Protein 5C6K (pdb70)

InterPro domains:
  IPR002104 Integrase, catalytic domain [PF00589] (164-308)
  IPR002104 Integrase, catalytic domain [PS51898] (160-317)
  IPR011010 DNA breaking-rejoining enzyme, catalytic core [SSF56349] (61-315)
  IPR013762 Integrase-like, catalytic domain superfamily [G3DSA:1.10.443.10] (163-337)
  IPR044068 Core-binding (CB) domain [PS51900] (59-138)
  IPR050090 Bacterial tyrosine recombinase XerC/XerD complex [PTHR30349] (80-308)
  IPR057084 Phage integrase, N-terminal domain [PF24624] (57-156)

Nearest PDB structures (foldseek):
  5c6k-assembly1_A  TM=1.006E+00  e=5.432E-33  Peduovirus P2
  5dor-assembly1_A  TM=9.717E-01  e=6.064E-29  Peduovirus P2
  5dor-assembly2_C  TM=9.843E-01  e=1.697E-28  Peduovirus P2
  5dor-assembly1_B  TM=9.690E-01  e=1.250E-27  Peduovirus P2
  5dor-assembly2_D  TM=9.847E-01  e=1.105E-26  Peduovirus P2

B-factor: mean 30.04, std 15.44, range [9.17, 116.93]

CATH classification: 1.10.443.10

Solvent-accessible surface area: 16062 Å² total; per-residue (Å²): 91,20,53,0,57,75,57,36,0,5,89,0,8,86,56,10,98,42,22,7,77,56,0,0,3,0,2,0,2,0,0,0,34,17,24,8,0,21,137,6,77,17,100,33,19,99,164,55,131,0,47,2,87,146,40,210,102,11,72,64,19,32,0,15,5,24,136,53,1,11,169,41,3,26,110,53,161,184,22,99,8,4,86,111,38,36,62,79,110,1,72,137,27,0,59,80,43,21,117,112,11,72,151,59,48,3,42,62,0,4,7,18,0,0,0,0,18,0,2,75,71,50,7,41,5,12,1,0,23,116,1,0,1,17,79,134,5,82,47,0,46,74,3,11,138,44,24,58,156,140,120,93,25,1,28,60,29,2,3,11,134,9,25,35,142,90,57,0,57,81,127,35,1,52,91,0,9,88,47,11,83,43,20,8,76,57,0,0,0,0,1,0,2,0,0,0,60,18,25,17,0,23,118,4,70,12,118,18,25,114,163,47,85,0,37,5,76,136,73,151,55,145,72,26,58,0,10,4,18,104,51,1,8,127,65,0,17,73,164,61,205,33,114,0,6,116,105,38,56,56,74,106,1,82,140,19,0,81,77,34,22,96,112,17,77,149,46,73,2,42,60,2,4,8,40,0,0,0,2,12,0,1,76,41,58,9,40,2,35,18,0,32,135,7,1,34,28,106,125,13,109,63,0,52,90,13,10,143,51,13,62,62,150,56,123,33,0,34,62,37,4,12,12,208,8,26,33,134,14,145,60,168

Structure (mmCIF, N/CA/C/O backbone):
data_5C6K
#
_entry.id   5C6K
#
_cell.length_a   215.004
_cell.length_b   54.420
_cell.length_c   38.610
_cell.angle_alpha   90.00
_cell.angle_beta   97.33
_cell.angle_gamma   90.00
#
_symmetry.space_group_name_H-M   'C 1 2 1'
#
loop_
_entity.id
_entity.type
_entity.pdbx_description
1 polymer Integrase
2 water water
#
loop_
_atom_site.group_PDB
_atom_site.id
_atom_site.type_symbol
_atom_site.label_atom_id
_atom_site.label_alt_id
_atom_site.label_comp_id
_atom_site.label_asym_id
_atom_site.label_entity_id
_atom_site.label_seq_id
_atom_site.pdbx_PDB_ins_code
_atom_site.Cartn_x
_atom_site.Cartn_y
_atom_site.Cartn_z
_atom_site.occupancy
_atom_site.B_iso_or_equiv
_atom_site.auth_seq_id
_atom_site.auth_comp_id
_atom_site.auth_asym_id
_atom_site.auth_atom_id
_atom_site.pdbx_PDB_model_num
ATOM 1 N N . THR A 1 117 ? -43.380 -37.169 0.826 1.00 68.93 162 THR A N 1
ATOM 2 C CA . THR A 1 117 ? -44.767 -37.187 1.276 1.00 63.24 162 THR A CA 1
ATOM 3 C C . THR A 1 117 ? -45.636 -36.277 0.410 1.00 62.81 162 THR A C 1
ATOM 4 O O . THR A 1 117 ? -45.258 -35.142 0.109 1.00 67.65 162 THR A O 1
ATOM 8 N N . GLY A 1 118 ? -46.795 -36.793 0.006 1.00 52.00 163 GLY A N 1
ATOM 9 C CA . GLY A 1 118 ? -47.739 -36.051 -0.806 1.00 43.92 163 GLY A CA 1
ATOM 10 C C . GLY A 1 118 ? -48.848 -35.428 0.028 1.00 38.35 163 GLY A C 1
ATOM 11 O O . GLY A 1 118 ? -49.621 -36.120 0.698 1.00 46.59 163 GLY A O 1
ATOM 12 N N . TYR A 1 119 ? -48.929 -34.109 -0.027 1.00 27.76 164 TYR A N 1
ATOM 13 C CA . TYR A 1 119 ? -49.960 -33.358 0.691 1.00 26.72 164 TYR A CA 1
ATOM 14 C C . TYR A 1 119 ? -50.847 -32.610 -0.298 1.00 26.35 164 TYR A C 1
ATOM 15 O O . TYR A 1 119 ? -50.459 -32.430 -1.452 1.00 22.12 164 TYR A O 1
ATOM 24 N N . LEU A 1 120 ? -52.022 -32.163 0.136 1.00 21.72 165 LEU A N 1
ATOM 25 C CA . LEU A 1 120 ? -52.869 -31.355 -0.746 1.00 25.29 165 LEU A CA 1
ATOM 26 C C . LEU A 1 120 ? -52.545 -29.873 -0.598 1.00 16.04 165 LEU A C 1
ATOM 27 O O . LEU A 1 120 ? -52.436 -29.360 0.506 1.00 17.85 165 LEU A O 1
ATOM 32 N N . THR A 1 121 ? -52.394 -29.177 -1.721 1.00 21.61 166 THR A N 1
ATOM 33 C CA . THR A 1 121 ? -52.262 -27.726 -1.664 1.00 18.82 166 THR A CA 1
ATOM 34 C C . THR A 1 121 ? -53.573 -27.090 -1.202 1.00 23.35 166 THR A C 1
ATOM 35 O O . THR A 1 121 ? -54.612 -27.749 -1.169 1.00 17.41 166 THR A O 1
ATOM 39 N N . GLN A 1 122 ? -53.525 -25.799 -0.883 1.00 21.48 167 GLN A N 1
ATOM 40 C CA . GLN A 1 122 ? -54.723 -25.072 -0.511 1.00 26.84 167 GLN A CA 1
ATOM 41 C C . GLN A 1 122 ? -55.790 -25.142 -1.600 1.00 19.07 167 GLN A C 1
ATOM 42 O O . GLN A 1 122 ? -56.970 -25.287 -1.288 1.00 22.12 167 GLN A O 1
ATOM 48 N N . GLU A 1 123 ? -55.383 -25.048 -2.871 1.00 23.49 168 GLU A N 1
ATOM 49 C CA . GLU A 1 123 ? -56.332 -25.183 -3.975 1.00 23.66 168 GLU A CA 1
ATOM 50 C C . GLU A 1 123 ? -56.990 -26.567 -3.992 1.00 27.72 168 GLU A C 1
ATOM 51 O O . GLU A 1 123 ? -58.209 -26.692 -4.183 1.00 23.80 168 GLU A O 1
ATOM 57 N N . GLU A 1 124 ? -56.184 -27.609 -3.800 1.00 23.77 169 GLU A N 1
ATOM 58 C CA . GLU A 1 124 ? -56.709 -28.973 -3.825 1.00 19.25 169 GLU A CA 1
ATOM 59 C C . GLU A 1 12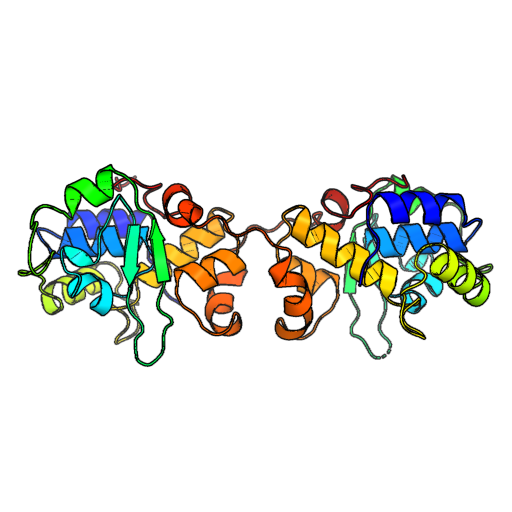4 ? -57.663 -29.230 -2.648 1.00 19.57 169 GLU A C 1
ATOM 60 O O . GLU A 1 124 ? -58.647 -29.960 -2.785 1.00 14.79 169 GLU A O 1
ATOM 66 N N . ILE A 1 125 ? -57.371 -28.626 -1.503 1.00 14.70 170 ILE A N 1
ATOM 67 C CA . ILE A 1 125 ? -58.270 -28.727 -0.355 1.00 13.52 170 ILE A CA 1
ATOM 68 C C . ILE A 1 125 ? -59.625 -28.123 -0.715 1.00 16.73 170 ILE A C 1
ATOM 69 O O . ILE A 1 125 ? -60.666 -28.701 -0.418 1.00 17.17 170 ILE A O 1
ATOM 74 N N . ALA A 1 126 ? -59.613 -26.975 -1.383 1.00 16.34 171 ALA A N 1
ATOM 75 C CA . ALA A 1 126 ? -60.866 -26.343 -1.792 1.00 23.62 171 ALA A CA 1
ATOM 76 C C . ALA A 1 126 ? -61.653 -27.239 -2.766 1.00 27.04 171 ALA A C 1
ATOM 77 O O . ALA A 1 126 ? -62.857 -27.420 -2.612 1.00 18.66 171 ALA A O 1
ATOM 79 N N . LEU A 1 127 ? -60.980 -27.808 -3.763 1.00 21.33 172 LEU A N 1
ATOM 80 C CA . LEU A 1 127 ? -61.643 -28.729 -4.685 1.00 18.62 172 LEU A CA 1
ATOM 81 C C . LEU A 1 127 ? -62.215 -29.965 -3.974 1.00 19.22 172 LEU A C 1
ATOM 82 O O . LEU A 1 127 ? -63.346 -30.401 -4.246 1.00 17.54 172 LEU A O 1
ATOM 87 N N . LEU A 1 128 ? -61.419 -30.524 -3.076 1.00 16.79 173 LEU A N 1
ATOM 88 C CA . LEU A 1 128 ? -61.838 -31.683 -2.287 1.00 18.10 173 LEU A CA 1
ATOM 89 C C . LEU A 1 128 ? -63.102 -31.401 -1.464 1.00 18.97 173 LEU A C 1
ATOM 90 O O . LEU A 1 128 ? -64.080 -32.147 -1.559 1.00 16.43 173 LEU A O 1
ATOM 95 N N . LEU A 1 129 ? -63.082 -30.335 -0.666 1.00 16.72 174 LEU A N 1
ATOM 96 C CA . LEU A 1 129 ? -64.236 -30.043 0.190 1.00 15.00 174 LEU A CA 1
ATOM 97 C C . LEU A 1 129 ? -65.482 -29.731 -0.646 1.00 17.90 174 LEU A C 1
ATOM 98 O O . LEU A 1 129 ? -66.596 -29.992 -0.210 1.00 21.86 174 LEU A O 1
ATOM 103 N N . ALA A 1 130 ? -65.301 -29.181 -1.847 1.00 18.34 175 ALA A N 1
ATOM 104 C CA . ALA A 1 130 ? -66.449 -28.909 -2.709 1.00 24.69 175 ALA A CA 1
ATOM 105 C C . ALA A 1 130 ? -67.013 -30.199 -3.303 1.00 21.54 175 ALA A C 1
ATOM 106 O O . ALA A 1 130 ? -68.205 -30.282 -3.580 1.00 23.18 175 ALA A O 1
ATOM 108 N N . ALA A 1 131 ? -66.162 -31.207 -3.476 1.00 19.11 176 ALA A N 1
ATOM 109 C CA . ALA A 1 131 ? -66.588 -32.476 -4.084 1.00 21.46 176 ALA A CA 1
ATOM 110 C C . ALA A 1 131 ? -67.170 -33.461 -3.071 1.00 24.21 176 ALA A C 1
ATOM 111 O O . ALA A 1 131 ? -67.937 -34.351 -3.434 1.00 27.20 176 ALA A O 1
ATOM 113 N N . LEU A 1 132 ? -66.789 -33.319 -1.809 1.00 17.15 177 LEU A N 1
ATOM 114 C CA . LEU A 1 132 ? -67.293 -34.202 -0.755 1.00 18.76 177 LEU A CA 1
ATOM 115 C C . LEU A 1 132 ? -68.648 -33.714 -0.254 1.00 27.13 177 LEU A C 1
ATOM 116 O O . LEU A 1 132 ? -69.006 -32.553 -0.447 1.00 29.75 177 LEU A O 1
ATOM 121 N N . ASP A 1 133 ? -69.411 -34.599 0.377 1.00 20.22 178 ASP A N 1
ATOM 122 C CA . ASP A 1 133 ? -70.629 -34.167 1.072 1.00 23.69 178 ASP A CA 1
ATOM 123 C C . ASP A 1 133 ? -70.870 -34.988 2.330 1.00 24.58 178 ASP A C 1
ATOM 124 O O . ASP A 1 133 ? -70.201 -35.990 2.547 1.00 21.49 178 ASP A O 1
ATOM 129 N N . GLY A 1 134 ? -71.836 -34.565 3.142 1.00 23.29 179 GLY A N 1
ATOM 130 C CA . GLY A 1 134 ? -72.275 -35.334 4.293 1.00 30.77 179 GLY A CA 1
ATOM 131 C C . GLY A 1 134 ? -71.181 -35.627 5.301 1.00 27.34 179 GLY A C 1
ATOM 132 O O . GLY A 1 134 ? -70.348 -34.765 5.597 1.00 16.47 179 GLY A O 1
ATOM 133 N N . ASP A 1 135 ? -71.178 -36.853 5.823 1.00 19.01 180 ASP A N 1
ATOM 134 C CA . ASP A 1 135 ? -70.210 -37.231 6.846 1.00 18.20 180 ASP A CA 1
ATOM 135 C C . ASP A 1 135 ? -68.788 -37.256 6.303 1.00 12.22 180 ASP A C 1
ATOM 136 O O . ASP A 1 135 ? -67.866 -36.920 7.016 1.00 12.51 180 ASP A O 1
ATOM 141 N N . ASN A 1 136 ? -68.603 -37.665 5.043 1.00 15.97 181 ASN A N 1
ATOM 142 C CA . ASN A 1 136 ? -67.269 -37.623 4.444 1.00 16.49 181 ASN A CA 1
ATOM 143 C C . ASN A 1 136 ? -66.667 -36.213 4.486 1.00 19.50 181 ASN A C 1
ATOM 144 O O . ASN A 1 136 ? -65.482 -36.038 4.785 1.00 13.89 181 ASN A O 1
ATOM 149 N N . LYS A 1 137 ? -67.476 -35.209 4.176 1.00 13.49 182 LYS A N 1
ATOM 150 C CA . LYS A 1 137 ? -66.965 -33.838 4.161 1.00 12.11 182 LYS A CA 1
ATOM 151 C C . LYS A 1 137 ? -66.623 -33.399 5.588 1.00 12.67 182 LYS A C 1
ATOM 152 O O . LYS A 1 137 ? -65.611 -32.733 5.822 1.00 11.57 182 LYS A O 1
ATOM 158 N N . LYS A 1 138 ? -67.448 -33.814 6.542 1.00 11.88 183 LYS A N 1
ATOM 159 C CA . LYS A 1 138 ? -67.205 -33.479 7.955 1.00 11.50 183 LYS A CA 1
ATOM 160 C C . LYS A 1 138 ? -65.901 -34.107 8.447 1.00 16.30 183 LYS A C 1
ATOM 161 O O . LYS A 1 138 ? -65.105 -33.455 9.121 1.00 13.61 183 LYS A O 1
ATOM 167 N N . ILE A 1 139 ? -65.681 -35.378 8.109 1.00 15.66 184 ILE A N 1
ATOM 168 C CA . ILE A 1 139 ? -64.448 -36.053 8.495 1.00 10.56 184 ILE A CA 1
ATOM 169 C C . ILE A 1 139 ? -63.227 -35.381 7.877 1.00 11.98 184 ILE A C 1
ATOM 170 O O . ILE A 1 139 ? -62.216 -35.191 8.540 1.00 12.33 184 ILE A O 1
ATOM 175 N N . ALA A 1 140 ? -63.316 -35.035 6.593 1.00 10.49 185 ALA A N 1
ATOM 176 C CA . ALA A 1 140 ? -62.221 -34.360 5.917 1.00 11.17 185 ALA A CA 1
ATOM 177 C C . ALA A 1 140 ? -61.862 -33.060 6.650 1.00 11.96 185 ALA A C 1
ATOM 178 O O . ALA A 1 140 ? -60.691 -32.783 6.917 1.00 10.73 185 ALA A O 1
ATOM 180 N N . ILE A 1 141 ? -62.877 -32.282 6.999 1.00 10.57 186 ILE A N 1
ATOM 181 C CA . ILE A 1 141 ? -62.653 -31.021 7.703 1.00 10.49 186 ILE A CA 1
ATOM 182 C C . ILE A 1 141 ? -61.973 -31.314 9.036 1.00 10.88 186 ILE A C 1
ATOM 183 O O . ILE A 1 141 ? -61.001 -30.668 9.439 1.00 11.49 186 ILE A O 1
ATOM 188 N N . LEU A 1 142 ? -62.447 -32.349 9.705 1.00 10.37 187 LEU A N 1
ATOM 189 C CA . LEU A 1 142 ? -61.869 -32.671 11.002 1.00 13.34 187 LEU A CA 1
ATOM 190 C C . LEU A 1 142 ? -60.408 -33.113 10.858 1.00 10.12 187 LEU A C 1
ATOM 191 O O . LEU A 1 142 ? -59.569 -32.750 11.654 1.00 11.18 187 LEU A O 1
ATOM 196 N N . CYS A 1 143 ? -60.103 -33.927 9.850 1.00 11.72 188 CYS A N 1
ATOM 197 C CA . CYS A 1 143 ? -58.718 -34.328 9.645 1.00 9.33 188 CYS A CA 1
ATOM 198 C C . CYS A 1 143 ? -57.827 -33.142 9.310 1.00 13.07 188 CYS A C 1
ATOM 199 O O . CYS A 1 143 ? -56.702 -33.061 9.777 1.00 10.04 188 CYS A O 1
ATOM 202 N N . LEU A 1 144 ? -58.318 -32.250 8.462 1.00 9.78 189 LEU A N 1
ATOM 203 C CA . LEU A 1 144 ? -57.571 -31.050 8.083 1.00 10.94 189 LEU A CA 1
ATOM 204 C C . LEU A 1 144 ? -57.354 -30.116 9.276 1.00 11.95 189 LEU A C 1
ATOM 205 O O . LEU A 1 144 ? -56.466 -29.268 9.257 1.00 12.95 189 LEU A O 1
ATOM 210 N N . SER A 1 145 ? -58.172 -30.280 10.304 1.00 10.75 190 SER A N 1
ATOM 211 C CA . SER A 1 145 ? -58.094 -29.431 11.499 1.00 13.19 190 SER A CA 1
ATOM 212 C C . SER A 1 145 ? -57.227 -29.986 12.625 1.00 12.41 190 SER A C 1
ATOM 213 O O . SER A 1 145 ? -56.809 -29.243 13.521 1.00 14.72 190 SER A O 1
ATOM 216 N N . THR A 1 146 ? -56.998 -31.296 12.608 1.00 13.68 191 THR A N 1
ATOM 217 C CA . THR A 1 146 ? -56.381 -31.984 13.736 1.00 14.36 191 THR A CA 1
ATOM 218 C C . THR A 1 146 ? -55.190 -32.885 13.376 1.00 10.65 191 THR A C 1
ATOM 219 O O . THR A 1 146 ? -54.433 -33.277 14.255 1.00 13.47 191 THR A O 1
ATOM 223 N N . GLY A 1 147 ? -55.029 -33.223 12.096 1.00 11.32 192 GLY A N 1
ATOM 224 C CA . GLY A 1 147 ? -53.979 -34.148 11.697 1.00 16.73 192 GLY A CA 1
ATOM 225 C C . GLY A 1 147 ? -54.401 -35.606 11.831 1.00 16.17 192 GLY A C 1
ATOM 226 O O . GLY A 1 147 ? -53.599 -36.516 11.631 1.00 12.71 192 GLY A O 1
ATOM 227 N N . ALA A 1 148 ? -55.669 -35.831 12.143 1.00 10.51 193 ALA A N 1
ATOM 228 C CA . ALA A 1 148 ? -56.176 -37.195 12.316 1.00 14.10 193 ALA A CA 1
ATOM 229 C C . ALA A 1 148 ? -56.059 -38.036 11.054 1.00 13.12 193 ALA A C 1
ATOM 230 O O . ALA A 1 148 ? -56.284 -37.547 9.955 1.00 13.68 193 ALA A O 1
ATOM 232 N N . ARG A 1 149 ? -55.760 -39.314 11.240 1.00 12.52 194 ARG A N 1
ATOM 233 C CA . ARG A 1 149 ? -55.872 -40.280 10.161 1.00 10.99 194 ARG A CA 1
ATOM 234 C C . ARG A 1 149 ? -57.355 -40.530 9.900 1.00 17.68 194 ARG A C 1
ATOM 235 O O . ARG A 1 149 ? -58.192 -40.326 10.782 1.00 10.61 194 ARG A O 1
ATOM 243 N N . TRP A 1 150 ? -57.696 -40.928 8.681 1.00 12.40 195 TRP A N 1
ATOM 244 C CA . TRP A 1 150 ? -59.106 -41.175 8.350 1.00 13.19 195 TRP A CA 1
ATOM 245 C C . TRP A 1 150 ? -59.796 -42.113 9.354 1.00 12.86 195 TRP A C 1
ATOM 246 O O . TRP A 1 150 ? -60.895 -41.839 9.814 1.00 16.39 195 TRP A O 1
ATOM 257 N N . GLY A 1 151 ? -59.156 -43.234 9.657 1.00 12.22 196 GLY A N 1
ATOM 258 C CA . GLY A 1 151 ? -59.768 -44.239 10.509 1.00 17.60 196 GLY A CA 1
ATOM 259 C C . GLY A 1 151 ? -60.138 -43.714 11.892 1.00 19.31 196 GLY A C 1
ATOM 260 O O . GLY A 1 151 ? -61.265 -43.905 12.350 1.00 15.89 196 GLY A O 1
ATOM 261 N N . GLU A 1 152 ? -59.206 -43.051 12.565 1.00 17.81 197 GLU A N 1
ATOM 262 C CA . GLU A 1 152 ? -59.492 -42.607 13.932 1.00 21.57 197 GLU A CA 1
ATOM 263 C C . GLU A 1 152 ? -60.496 -41.454 13.943 1.00 17.56 197 GLU A C 1
ATOM 264 O O . GLU A 1 152 ? -61.237 -41.303 14.906 1.00 15.69 197 GLU A O 1
ATOM 270 N N . ALA A 1 153 ? -60.553 -40.649 12.881 1.00 13.85 198 ALA A N 1
ATOM 271 C CA . ALA A 1 153 ? -61.589 -39.624 12.812 1.00 13.09 198 ALA A CA 1
ATOM 272 C C . ALA A 1 153 ? -62.969 -40.240 12.590 1.00 14.85 198 ALA A C 1
ATOM 273 O O . ALA A 1 153 ? -63.946 -39.816 13.214 1.00 12.57 198 ALA A O 1
ATOM 275 N N . ALA A 1 154 ? -63.035 -41.238 11.706 1.00 14.56 199 ALA A N 1
ATOM 276 C CA . ALA A 1 154 ? -64.294 -41.856 11.301 1.00 18.12 199 ALA A CA 1
ATOM 277 C C . ALA A 1 154 ? -64.936 -42.683 12.413 1.00 21.81 199 ALA A C 1
ATOM 278 O O . ALA A 1 154 ? -66.137 -42.901 12.392 1.00 23.14 199 ALA A O 1
ATOM 280 N N . ARG A 1 155 ? -64.154 -43.158 13.374 1.00 20.73 200 ARG A N 1
ATOM 281 C CA . ARG A 1 155 ? -64.743 -43.966 14.449 1.00 20.31 200 ARG A CA 1
ATOM 282 C C . ARG A 1 155 ? -65.034 -43.160 15.713 1.00 17.23 200 ARG A C 1
ATOM 283 O O . ARG A 1 155 ? -65.438 -43.723 16.732 1.00 17.38 200 ARG A O 1
ATOM 291 N N . LEU A 1 156 ? -64.867 -41.839 15.651 1.00 12.93 201 LEU A N 1
ATOM 292 C CA . LEU A 1 156 ? -65.126 -41.000 16.827 1.00 13.05 201 LEU A CA 1
ATOM 293 C C . LEU A 1 156 ? -66.556 -41.092 17.302 1.00 19.47 201 LEU A C 1
ATOM 294 O O . LEU A 1 156 ? -67.487 -41.173 16.499 1.00 17.43 201 LEU A O 1
ATOM 299 N N . LYS A 1 157 ? -66.719 -41.065 18.619 1.00 18.64 202 LYS A N 1
ATOM 300 C CA . LYS A 1 157 ? -68.041 -41.012 19.218 1.00 25.01 202 LYS A CA 1
ATOM 301 C C . LYS A 1 157 ? -68.223 -39.721 20.005 1.00 21.72 202 LYS A C 1
ATOM 302 O O . LYS A 1 157 ? -67.257 -38.983 20.225 1.00 19.56 202 LYS A O 1
ATOM 308 N N . ALA A 1 158 ? -69.458 -39.460 20.439 1.00 21.45 203 ALA A N 1
ATOM 309 C CA . ALA A 1 158 ? -69.790 -38.233 21.154 1.00 20.48 203 ALA A CA 1
ATOM 310 C C . ALA A 1 158 ? -68.884 -38.028 22.364 1.00 23.25 203 ALA A C 1
ATOM 311 O O . ALA A 1 158 ? -68.469 -36.908 22.650 1.00 21.97 203 ALA A O 1
ATOM 313 N N . GLU A 1 159 ? -68.582 -39.119 23.067 1.00 20.36 204 GLU A N 1
ATOM 314 C CA . GLU A 1 159 ? -67.779 -39.057 24.282 1.00 24.71 204 GLU A CA 1
ATOM 315 C C . GLU A 1 159 ? -66.330 -38.617 24.034 1.00 20.20 204 GLU A C 1
ATOM 316 O O . GLU A 1 159 ? -65.652 -38.195 24.967 1.00 20.38 204 GLU A O 1
ATOM 322 N N . ASN A 1 160 ? -65.863 -38.699 22.789 1.00 16.92 205 ASN A N 1
ATOM 323 C CA . ASN A 1 160 ? -64.491 -38.297 22.455 1.00 16.36 205 ASN A CA 1
ATOM 324 C C . ASN A 1 160 ? -64.327 -36.800 22.185 1.00 18.69 205 ASN A C 1
ATOM 325 O O . ASN A 1 160 ? -63.207 -36.333 21.940 1.00 18.33 205 ASN A O 1
ATOM 330 N N . ILE A 1 161 ? -65.443 -36.072 22.220 1.00 22.47 206 ILE A N 1
ATOM 331 C CA . ILE A 1 161 ? -65.463 -34.638 21.956 1.00 22.81 206 ILE A CA 1
ATOM 332 C C . ILE A 1 161 ? -66.075 -33.923 23.132 1.00 23.55 206 ILE A C 1
ATOM 333 O O . ILE A 1 161 ? -67.287 -33.963 23.336 1.00 29.59 206 ILE A O 1
ATOM 338 N N . ILE A 1 162 ? -65.230 -33.267 23.902 1.00 21.15 207 ILE A N 1
ATOM 339 C CA . ILE A 1 162 ? -65.661 -32.609 25.113 1.00 25.29 207 ILE A CA 1
ATOM 340 C C . ILE A 1 162 ? -65.096 -31.209 25.080 1.00 23.67 207 ILE A C 1
ATOM 341 O O . ILE A 1 162 ? -63.884 -31.055 24.956 1.00 20.46 207 ILE A O 1
ATOM 346 N N . HIS A 1 163 ? -65.973 -30.205 25.171 1.00 20.10 208 HIS A N 1
ATOM 347 C CA . HIS A 1 163 ? -65.588 -28.799 25.252 1.00 25.08 208 HIS A CA 1
ATOM 348 C C . HIS A 1 163 ? -64.441 -28.402 24.301 1.00 21.30 208 HIS A C 1
ATOM 349 O O . HIS A 1 163 ? -63.378 -27.919 24.718 1.00 22.02 208 HIS A O 1
ATOM 356 N N . ASN A 1 164 ? -64.699 -28.633 23.019 1.00 17.68 209 ASN A N 1
ATOM 357 C CA . ASN A 1 164 ? -63.826 -28.231 21.905 1.00 16.60 209 ASN A CA 1
ATOM 358 C C . ASN A 1 164 ? -62.461 -28.903 21.925 1.00 23.30 209 ASN A C 1
ATOM 359 O O . ASN A 1 164 ? -61.468 -28.330 21.490 1.00 16.14 209 ASN A O 1
ATOM 364 N N . ARG A 1 165 ? -62.436 -30.140 22.405 1.00 14.94 210 ARG A N 1
ATOM 365 C CA . ARG A 1 165 ? -61.218 -30.937 22.469 1.00 19.74 210 ARG A CA 1
ATOM 366 C C . ARG A 1 165 ? -61.546 -32.343 21.991 1.00 22.16 210 ARG A C 1
ATOM 367 O O . ARG A 1 165 ? -62.428 -32.991 22.553 1.00 21.26 210 ARG A O 1
ATOM 375 N N . VAL A 1 166 ? -60.829 -32.812 20.974 1.00 15.55 211 VAL A N 1
ATOM 376 C CA . VAL A 1 166 ? -61.051 -34.140 20.415 1.00 11.63 211 VAL A CA 1
ATOM 377 C C . VAL A 1 166 ? -60.006 -35.133 20.925 1.00 11.92 211 VAL A C 1
ATOM 378 O O . VAL A 1 166 ? -58.815 -34.922 20.708 1.00 11.83 211 VAL A O 1
ATOM 382 N N . THR A 1 167 ? -60.440 -36.227 21.554 1.00 12.59 212 THR A N 1
ATOM 383 C CA . THR A 1 167 ? -59.492 -37.225 22.005 1.00 13.26 212 THR A CA 1
ATOM 384 C C . THR A 1 167 ? -59.387 -38.379 21.024 1.00 13.87 212 THR A C 1
ATOM 385 O O . THR A 1 167 ? -60.372 -39.026 20.694 1.00 14.97 212 THR A O 1
ATOM 389 N N . PHE A 1 168 ? -58.164 -38.600 20.553 1.00 13.79 213 PHE A N 1
ATOM 390 C CA . PHE A 1 168 ? -57.811 -39.736 19.722 1.00 13.05 213 PHE A CA 1
ATOM 391 C C . PHE A 1 168 ? -57.141 -40.769 20.619 1.00 18.18 213 PHE A C 1
ATOM 392 O O . PHE A 1 168 ? -56.081 -40.518 21.171 1.00 17.72 213 PHE A O 1
ATOM 400 N N . VAL A 1 169 ? -57.773 -41.919 20.782 1.00 12.60 214 VAL A N 1
ATOM 401 C CA . VAL A 1 169 ? -57.250 -42.925 21.706 1.00 10.65 214 VAL A CA 1
ATOM 402 C C . VAL A 1 169 ? -55.989 -43.598 21.139 1.00 15.31 214 VAL A C 1
ATOM 403 O O . VAL A 1 169 ? -55.695 -43.517 19.930 1.00 13.35 214 VAL A O 1
ATOM 407 N N . LYS A 1 170 ? -55.258 -44.267 22.024 1.00 14.75 215 LYS A N 1
ATOM 408 C CA . LYS A 1 170 ? -54.069 -45.016 21.649 1.00 10.90 215 LYS A CA 1
ATOM 409 C C . LYS A 1 170 ? -54.398 -46.078 20.584 1.00 13.52 215 LYS A C 1
ATOM 410 O O . LYS A 1 170 ? -55.423 -46.758 20.661 1.00 13.17 215 LYS A O 1
ATOM 416 N N . THR A 1 171 ? -53.528 -46.218 19.597 1.00 13.41 216 THR A N 1
ATOM 417 C CA . THR A 1 171 ? -53.690 -47.266 18.595 1.00 14.82 216 THR A CA 1
ATOM 418 C C . THR A 1 171 ? -52.432 -48.143 18.559 1.00 16.58 216 THR A C 1
ATOM 419 O O . THR A 1 171 ? -51.595 -48.041 19.460 1.00 17.87 216 THR A O 1
ATOM 423 N N . LYS A 1 172 ? -52.312 -49.027 17.562 1.00 14.57 217 LYS A N 1
ATOM 424 C CA . LYS A 1 172 ? -51.146 -49.891 17.456 1.00 16.39 217 LYS A CA 1
ATOM 425 C C . LYS A 1 172 ? -49.839 -49.105 17.392 1.00 16.99 217 LYS A C 1
ATOM 426 O O . LYS A 1 172 ? -48.867 -49.473 18.039 1.00 20.66 217 LYS A O 1
ATOM 432 N N . THR A 1 173 ? -49.818 -48.025 16.608 1.00 17.11 218 THR A N 1
ATOM 433 C CA . THR A 1 173 ? -48.565 -47.324 16.335 1.00 17.56 218 THR A CA 1
ATOM 434 C C . THR A 1 173 ? -48.597 -45.829 16.594 1.00 21.83 218 THR A C 1
ATOM 435 O O . THR A 1 173 ? -47.683 -45.127 16.159 1.00 25.51 218 THR A O 1
ATOM 439 N N . ASN A 1 174 ? -49.653 -45.326 17.233 1.00 19.07 219 ASN A N 1
ATOM 440 C CA . ASN A 1 174 ? -49.720 -43.905 17.584 1.00 21.25 219 ASN A CA 1
ATOM 441 C C . ASN A 1 174 ? -50.178 -43.703 19.029 1.00 15.57 219 ASN A C 1
ATOM 442 O O . ASN A 1 174 ? -50.956 -44.485 19.567 1.00 16.72 219 ASN A O 1
ATOM 447 N N . LYS A 1 175 ? -49.681 -42.642 19.640 1.00 16.63 220 LYS A N 1
ATOM 448 C CA . LYS A 1 175 ? -50.029 -42.299 21.011 1.00 12.77 220 LYS A CA 1
ATOM 449 C C . LYS A 1 175 ? -51.429 -41.698 21.131 1.00 16.65 220 LYS A C 1
ATOM 450 O O . LYS A 1 175 ? -51.938 -41.107 20.176 1.00 14.05 220 LYS A O 1
ATOM 456 N N . PRO A 1 176 ? -52.045 -41.832 22.318 1.00 14.36 221 PRO A N 1
ATOM 457 C CA . PRO A 1 176 ? -53.286 -41.112 22.613 1.00 12.63 221 PRO A CA 1
ATOM 458 C C . PRO A 1 176 ? -52.970 -39.619 22.730 1.00 10.55 221 PRO A C 1
ATOM 459 O O . PRO A 1 176 ? -51.879 -39.265 23.193 1.00 12.69 221 PRO A O 1
ATOM 463 N N . ARG A 1 177 ? -53.870 -38.758 22.289 1.00 14.87 222 ARG A N 1
ATOM 464 C CA . ARG A 1 177 ? -53.631 -37.321 22.433 1.00 17.35 222 ARG A CA 1
ATOM 465 C C . ARG A 1 177 ? -54.951 -36.593 22.294 1.00 16.89 222 ARG A C 1
ATOM 466 O O . ARG A 1 177 ? -55.896 -37.123 21.719 1.00 17.27 222 ARG A O 1
ATOM 474 N N . THR A 1 178 ? -55.013 -35.372 22.806 1.00 12.01 223 THR A N 1
ATOM 475 C CA . THR A 1 178 ? -56.240 -34.607 22.721 1.00 10.36 223 THR A CA 1
ATOM 476 C C . THR A 1 178 ? -55.932 -33.318 21.956 1.00 13.20 223 THR A C 1
ATOM 477 O O . THR A 1 178 ? -54.969 -32.622 22.273 1.00 20.17 223 THR A O 1
ATOM 481 N N . VAL A 1 179 ? -56.716 -33.035 20.918 1.00 9.17 224 VAL A N 1
ATOM 482 C CA . VAL A 1 179 ? -56.436 -31.909 20.029 1.00 10.02 224 VAL A CA 1
ATOM 483 C C . VAL A 1 179 ? -57.568 -30.903 20.036 1.00 9.66 224 VAL A C 1
ATOM 484 O O . VAL A 1 179 ? -58.708 -31.247 19.774 1.00 13.34 224 VAL A O 1
ATOM 488 N N . PRO A 1 180 ? -57.240 -29.642 20.318 1.00 10.75 225 PRO A N 1
ATOM 489 C CA . PRO A 1 180 ? -58.272 -28.605 20.359 1.00 11.41 225 PRO A CA 1
ATOM 490 C C . PRO A 1 180 ? -58.810 -28.247 18.975 1.00 16.44 225 PRO A C 1
ATOM 491 O O . PRO A 1 180 ? -58.088 -28.300 17.964 1.00 13.81 225 PRO A O 1
ATOM 495 N N . ILE A 1 181 ? -60.091 -27.902 18.941 1.00 12.21 226 ILE A N 1
ATOM 496 C CA . ILE A 1 181 ? -60.743 -27.460 17.711 1.00 11.18 226 ILE A CA 1
ATOM 497 C C . ILE A 1 181 ? -61.540 -26.192 17.986 1.00 12.61 226 ILE A C 1
ATOM 498 O O . ILE A 1 181 ? -61.936 -25.920 19.116 1.00 15.15 226 ILE A O 1
ATOM 503 N N . SER A 1 182 ? -61.802 -25.429 16.941 1.00 13.03 227 SER A N 1
ATOM 504 C CA . SER A 1 182 ? -62.598 -24.228 17.063 1.00 14.60 227 SER A CA 1
ATOM 505 C C . SER A 1 182 ? -64.055 -24.573 17.342 1.00 15.12 227 SER A C 1
ATOM 506 O O . SER A 1 182 ? -64.514 -25.682 17.035 1.00 14.83 227 SER A O 1
ATOM 509 N N . GLU A 1 183 ? -64.774 -23.611 17.898 1.00 16.93 228 GLU A N 1
ATOM 510 C CA . GLU A 1 183 ? -66.207 -23.742 18.134 1.00 26.25 228 GLU A CA 1
ATOM 511 C C . GLU A 1 183 ? -66.964 -24.123 16.881 1.00 21.53 228 GLU A C 1
ATOM 512 O O . GLU A 1 183 ? -67.881 -24.942 16.920 1.00 24.13 228 GLU A O 1
ATOM 518 N N . ALA A 1 184 ? -66.572 -23.527 15.764 1.00 18.21 229 ALA A N 1
ATOM 519 C CA . ALA A 1 184 ? -67.218 -23.784 14.490 1.00 24.14 229 ALA A CA 1
ATOM 520 C C . ALA A 1 184 ? -67.054 -25.246 14.055 1.00 25.11 229 ALA A C 1
ATOM 521 O O . ALA A 1 184 ? -68.008 -25.879 13.587 1.00 17.94 229 ALA A O 1
ATOM 523 N N . VAL A 1 185 ? -65.850 -25.784 14.208 1.00 16.57 230 VAL A N 1
ATOM 524 C CA . VAL A 1 185 ? -65.627 -27.193 13.873 1.00 18.76 230 VAL A CA 1
ATOM 525 C C . VAL A 1 185 ? -66.412 -28.087 14.844 1.00 20.21 230 VAL A C 1
ATOM 526 O O . VAL A 1 185 ? -67.110 -29.010 14.431 1.00 19.17 230 VAL A O 1
ATOM 530 N N . ALA A 1 186 ? -66.352 -27.777 16.132 1.00 15.75 231 ALA A N 1
ATOM 531 C CA . ALA A 1 186 ? -67.126 -28.549 17.106 1.00 16.17 231 ALA A CA 1
ATOM 532 C C . ALA A 1 186 ? -68.615 -28.553 16.776 1.00 24.07 231 ALA A C 1
ATOM 533 O O 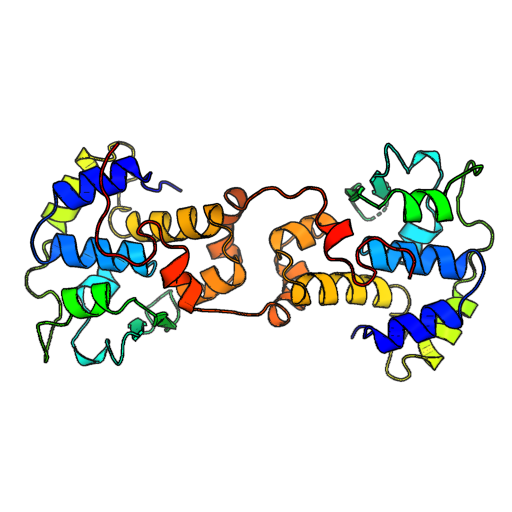. ALA A 1 186 ? -69.283 -29.590 16.855 1.00 20.82 231 ALA A O 1
ATOM 535 N N . LYS A 1 187 ? -69.132 -27.393 16.396 1.00 22.33 232 LYS A N 1
ATOM 536 C CA . LYS A 1 187 ? -70.557 -27.273 16.132 1.00 23.34 232 LYS A CA 1
ATOM 537 C C . LYS A 1 187 ? -70.924 -28.101 14.902 1.00 28.09 232 LYS A C 1
ATOM 538 O O . LYS A 1 187 ? -71.998 -28.695 14.834 1.00 27.42 232 LYS A O 1
ATOM 544 N N . MET A 1 188 ? -70.010 -28.163 13.940 1.00 19.54 233 MET A N 1
ATOM 545 C CA . MET A 1 188 ? -70.274 -28.928 12.732 1.00 26.09 233 MET A CA 1
ATOM 546 C C . MET A 1 188 ? -70.327 -30.435 12.989 1.00 20.70 233 MET A C 1
ATOM 547 O O . MET A 1 188 ? -71.120 -31.146 12.367 1.00 23.96 233 MET A O 1
ATOM 552 N N . ILE A 1 189 ? -69.505 -30.919 13.914 1.00 22.29 234 ILE A N 1
ATOM 553 C CA . ILE A 1 189 ? -69.352 -32.365 14.103 1.00 27.80 234 ILE A CA 1
ATOM 554 C C . ILE A 1 189 ? -70.083 -32.962 15.314 1.00 27.90 234 ILE A C 1
ATOM 555 O O . ILE A 1 189 ? -70.103 -34.183 15.483 1.00 30.29 234 ILE A O 1
ATOM 560 N N . ALA A 1 190 ? -70.684 -32.127 16.151 1.00 32.78 235 ALA A N 1
ATOM 561 C CA . ALA A 1 190 ? -71.262 -32.634 17.391 1.00 42.08 235 ALA A CA 1
ATOM 562 C C . ALA A 1 190 ? -72.786 -32.708 17.375 1.00 42.33 235 ALA A C 1
ATOM 563 O O . ALA A 1 190 ? -73.422 -32.480 18.402 1.00 48.45 235 ALA A O 1
ATOM 565 N N . ASP A 1 191 ? -73.377 -33.030 16.229 1.00 41.95 236 ASP A N 1
ATOM 566 C CA . ASP A 1 191 ? -74.828 -33.199 16.181 1.00 42.85 236 ASP A CA 1
ATOM 567 C C . ASP A 1 191 ? -75.258 -34.388 17.039 1.00 38.67 236 ASP A C 1
ATOM 568 O O . ASP A 1 191 ? -76.134 -34.265 17.895 1.00 36.15 236 ASP A O 1
ATOM 573 N N . ASN A 1 192 ? -74.630 -35.536 16.824 1.00 31.22 237 ASN A N 1
ATOM 574 C CA . ASN A 1 192 ? -74.977 -36.721 17.595 1.00 31.47 237 ASN A CA 1
ATOM 575 C C . ASN A 1 192 ? -74.411 -36.642 19.014 1.00 36.94 237 ASN A C 1
ATOM 576 O O . ASN A 1 192 ? -73.197 -36.585 19.214 1.00 32.23 237 ASN A O 1
ATOM 581 N N . LYS A 1 193 ? -75.309 -36.611 19.992 1.00 37.73 238 LYS A N 1
ATOM 582 C CA . LYS A 1 193 ? -74.938 -36.447 21.394 1.00 36.76 238 LYS A CA 1
ATOM 583 C C . LYS A 1 193 ? -74.637 -37.798 22.021 1.00 36.10 238 LYS A C 1
ATOM 584 O O . LYS A 1 193 ? -74.252 -37.901 23.187 1.00 33.50 238 LYS A O 1
ATOM 590 N N . ARG A 1 194 ? -74.806 -38.834 21.218 1.00 29.40 239 ARG A N 1
ATOM 591 C CA . ARG A 1 194 ? -74.551 -40.189 21.646 1.00 29.05 239 ARG A CA 1
ATOM 592 C C . ARG A 1 194 ? -74.117 -41.014 20.421 1.00 26.20 239 ARG A C 1
ATOM 593 O O . ARG A 1 194 ? -74.551 -40.741 19.310 1.00 28.50 239 ARG A O 1
ATOM 601 N N . GLY A 1 195 ? -73.238 -41.990 20.621 1.00 27.65 240 GLY A N 1
ATOM 602 C CA . GLY A 1 195 ? -72.836 -42.880 19.550 1.00 29.14 240 GLY A CA 1
ATOM 603 C C . GLY A 1 195 ? -71.867 -42.241 18.568 1.00 25.71 240 GLY A C 1
ATOM 604 O O . GLY A 1 195 ? -71.196 -41.263 18.886 1.00 22.37 240 GLY A O 1
ATOM 605 N N . PHE A 1 196 ? -71.794 -42.805 17.369 1.00 22.95 241 PHE A N 1
ATOM 606 C CA . PHE A 1 196 ? -70.852 -42.343 16.359 1.00 22.53 241 PHE A CA 1
ATOM 607 C C . PHE A 1 196 ? -71.160 -40.940 15.862 1.00 17.62 241 PHE A C 1
ATOM 608 O O . PHE A 1 196 ? -72.311 -40.612 15.579 1.00 18.02 241 PHE A O 1
ATOM 616 N N . LEU A 1 197 ? -70.117 -40.120 15.754 1.00 19.31 242 LEU A N 1
ATOM 617 C CA . LEU A 1 197 ? -70.247 -38.799 15.154 1.00 21.41 242 LEU A CA 1
ATOM 618 C C . LEU A 1 197 ? -70.593 -38.871 13.661 1.00 22.60 242 LEU A C 1
ATOM 619 O O . LEU A 1 197 ? -71.355 -38.031 13.154 1.00 19.64 242 LEU A O 1
ATOM 624 N N . PHE A 1 198 ? -70.033 -39.869 12.967 1.00 16.55 243 PHE A N 1
ATOM 625 C CA . PHE A 1 198 ? -70.124 -39.961 11.510 1.00 15.59 243 PHE A CA 1
ATOM 626 C C . PHE A 1 198 ? -70.568 -41.342 11.016 1.00 18.03 243 PHE A C 1
ATOM 627 O O . PHE A 1 198 ? -69.790 -42.028 10.340 1.00 20.85 243 PHE A O 1
ATOM 635 N N . PRO A 1 199 ? -71.810 -41.745 11.332 1.00 19.20 244 PRO A N 1
ATOM 636 C CA . PRO A 1 199 ? -72.280 -43.110 11.065 1.00 20.73 244 PRO A CA 1
ATOM 637 C C . PRO A 1 199 ? -72.480 -43.401 9.587 1.00 22.89 244 PRO A C 1
ATOM 638 O O . PRO A 1 199 ? -72.657 -44.560 9.217 1.00 24.17 244 PRO A O 1
ATOM 642 N N . ASP A 1 200 ? -72.465 -42.367 8.754 1.00 17.50 245 ASP A N 1
ATOM 643 C CA . ASP A 1 200 ? -72.680 -42.566 7.331 1.00 18.71 245 ASP A CA 1
ATOM 644 C C . ASP A 1 200 ? -71.412 -42.274 6.536 1.00 20.01 245 ASP A C 1
ATOM 645 O O . ASP A 1 200 ? -71.478 -41.938 5.351 1.00 25.39 245 ASP A O 1
ATOM 650 N N . ALA A 1 201 ? -70.261 -42.407 7.189 1.00 17.67 246 ALA A N 1
ATOM 651 C CA . ALA A 1 201 ? -68.982 -42.311 6.484 1.00 16.32 246 ALA A CA 1
ATOM 652 C C . ALA A 1 201 ? -68.898 -43.347 5.364 1.00 21.28 246 ALA A C 1
ATOM 653 O O . ALA A 1 201 ? -69.442 -44.446 5.471 1.00 19.31 246 ALA A O 1
ATOM 655 N N . ASP A 1 202 ? -68.230 -42.984 4.274 1.00 22.04 247 ASP A N 1
ATOM 656 C CA . ASP A 1 202 ? -68.091 -43.883 3.131 1.00 21.02 247 ASP A CA 1
ATOM 657 C C . ASP A 1 202 ? -66.664 -43.749 2.632 1.00 24.61 247 ASP A C 1
ATOM 658 O O . ASP A 1 202 ? -66.376 -42.911 1.779 1.00 20.49 247 ASP A O 1
ATOM 663 N N . TYR A 1 203 ? -65.762 -44.548 3.181 1.00 15.72 248 TYR A N 1
ATOM 664 C CA . TYR A 1 203 ? -64.364 -44.422 2.788 1.00 15.18 248 TYR A CA 1
ATOM 665 C C . TYR A 1 203 ? -64.126 -44.683 1.272 1.00 15.52 248 TYR A C 1
ATOM 666 O O . TYR A 1 203 ? -63.361 -43.959 0.656 1.00 14.65 248 TYR A O 1
ATOM 675 N N . PRO A 1 204 ? -64.761 -45.714 0.680 1.00 17.71 249 PRO A N 1
ATOM 676 C CA . PRO A 1 204 ? -64.483 -45.927 -0.754 1.00 18.89 249 PRO A CA 1
ATOM 677 C C . PRO A 1 204 ? -64.813 -44.702 -1.625 1.00 18.05 249 PRO A C 1
ATOM 678 O O . PRO A 1 204 ? -64.032 -44.363 -2.513 1.00 17.78 249 PRO A O 1
ATOM 682 N N . ARG 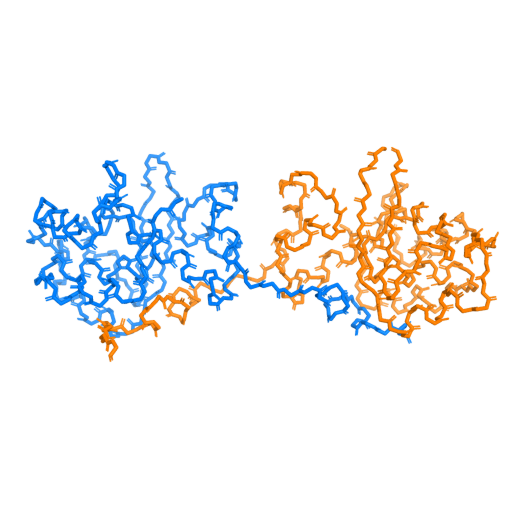A 1 205 ? -65.920 -44.021 -1.350 1.00 20.52 250 ARG A N 1
ATOM 683 C CA . ARG A 1 205 ? -66.272 -42.822 -2.116 1.00 21.71 250 ARG A CA 1
ATOM 684 C C . ARG A 1 205 ? -65.300 -41.681 -1.856 1.00 15.45 250 ARG A C 1
ATOM 685 O O . ARG A 1 205 ? -64.837 -41.019 -2.797 1.00 15.44 250 ARG A O 1
ATOM 693 N N . PHE A 1 206 ? -64.972 -41.462 -0.583 1.00 13.96 251 PHE A N 1
ATOM 694 C CA . PHE A 1 206 ? -63.966 -40.482 -0.198 1.00 17.08 251 PHE A CA 1
ATOM 695 C C . PHE A 1 206 ? -62.656 -40.738 -0.935 1.00 19.23 251 PHE A C 1
ATOM 696 O O . PHE A 1 206 ? -62.065 -39.823 -1.492 1.00 16.85 251 PHE A O 1
ATOM 704 N N . ARG A 1 207 ? -62.215 -41.993 -0.929 1.00 16.06 252 ARG A N 1
ATOM 705 C CA . ARG A 1 207 ? -60.959 -42.364 -1.567 1.00 13.41 252 ARG A CA 1
ATOM 706 C C . ARG A 1 207 ? -60.995 -42.073 -3.081 1.00 13.88 252 ARG A C 1
ATOM 707 O O . ARG A 1 207 ? -60.062 -41.466 -3.623 1.00 14.65 252 ARG A O 1
ATOM 715 N N . ARG A 1 208 ? -62.073 -42.472 -3.748 1.00 15.38 253 ARG A N 1
ATOM 716 C CA . ARG A 1 208 ? -62.254 -42.166 -5.172 1.00 16.63 253 ARG A CA 1
ATOM 717 C C . ARG A 1 208 ? -62.154 -40.676 -5.462 1.00 19.68 253 ARG A C 1
ATOM 718 O O . ARG A 1 208 ? -61.472 -40.248 -6.404 1.00 15.95 253 ARG A O 1
ATOM 726 N N . THR A 1 209 ? -62.849 -39.894 -4.645 1.00 18.71 254 THR A N 1
ATOM 727 C CA . THR A 1 209 ? -62.913 -38.456 -4.853 1.00 21.81 254 THR A CA 1
ATOM 728 C C . THR A 1 209 ? -61.527 -37.842 -4.690 1.00 23.44 254 THR A C 1
ATOM 729 O O . THR A 1 209 ? -61.089 -37.020 -5.503 1.00 21.56 254 THR A O 1
ATOM 733 N N . MET A 1 210 ? -60.840 -38.267 -3.641 1.00 15.42 255 MET A N 1
ATOM 734 C CA . MET A 1 210 ? -59.477 -37.808 -3.349 1.00 20.17 255 MET A CA 1
ATOM 735 C C . MET A 1 210 ? -58.515 -38.119 -4.495 1.00 20.94 255 MET A C 1
ATOM 736 O O . MET A 1 210 ? -57.690 -37.291 -4.883 1.00 18.00 255 MET A O 1
ATOM 741 N N . LYS A 1 211 ? -58.620 -39.329 -5.029 1.00 13.58 256 LYS A N 1
ATOM 742 C CA . LYS A 1 211 ? -57.712 -39.772 -6.077 1.00 14.70 256 LYS A CA 1
ATOM 743 C C . LYS A 1 211 ? -57.944 -39.020 -7.384 1.00 20.70 256 LYS A C 1
ATOM 744 O O . LYS A 1 211 ? -57.012 -38.832 -8.149 1.00 18.69 256 LYS A O 1
ATOM 750 N N . ALA A 1 212 ? -59.178 -38.584 -7.634 1.00 18.03 257 ALA A N 1
ATOM 751 C CA . ALA A 1 212 ? -59.452 -37.835 -8.860 1.00 24.10 257 ALA A CA 1
ATOM 752 C C . ALA A 1 212 ? -58.803 -36.464 -8.742 1.00 24.14 257 ALA A C 1
ATOM 753 O O . ALA A 1 212 ? -58.266 -35.943 -9.701 1.00 19.53 257 ALA A O 1
ATOM 755 N N . ILE A 1 213 ? -58.858 -35.903 -7.539 1.00 16.50 258 ILE A N 1
ATOM 756 C CA . ILE A 1 213 ? -58.286 -34.588 -7.247 1.00 25.26 258 ILE A CA 1
ATOM 757 C C . ILE A 1 213 ? -56.7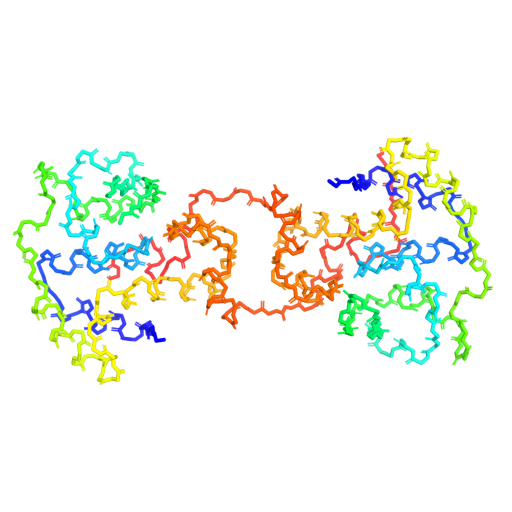58 -34.616 -7.201 1.00 23.79 258 ILE A C 1
ATOM 758 O O . ILE A 1 213 ? -56.091 -33.653 -7.587 1.00 20.87 258 ILE A O 1
ATOM 763 N N . LYS A 1 214 ? -56.205 -35.721 -6.719 1.00 20.57 259 LYS A N 1
ATOM 764 C CA . LYS A 1 214 ? -54.759 -35.842 -6.580 1.00 20.39 259 LYS A CA 1
ATOM 765 C C . LYS A 1 214 ? -54.312 -37.171 -7.175 1.00 23.28 259 LYS A C 1
ATOM 766 O O . LYS A 1 214 ? -54.142 -38.164 -6.466 1.00 21.59 259 LYS A O 1
ATOM 772 N N . PRO A 1 215 ? -54.139 -37.196 -8.495 1.00 23.38 260 PRO A N 1
ATOM 773 C CA . PRO A 1 215 ? -53.876 -38.442 -9.232 1.00 25.07 260 PRO A CA 1
ATOM 774 C C . PRO A 1 215 ? -52.524 -39.083 -8.919 1.00 30.87 260 PRO A C 1
ATOM 775 O O . PRO A 1 215 ? -52.337 -40.259 -9.227 1.00 35.41 260 PRO A O 1
ATOM 779 N N . ASP A 1 216 ? -51.585 -38.325 -8.366 1.00 24.34 261 ASP A N 1
ATOM 780 C CA . ASP A 1 216 ? -50.259 -38.875 -8.092 1.00 30.20 261 ASP A CA 1
ATOM 781 C C . ASP A 1 216 ? -50.162 -39.368 -6.647 1.00 29.61 261 ASP A C 1
ATOM 782 O O . ASP A 1 216 ? -49.076 -39.601 -6.124 1.00 27.32 261 ASP A O 1
ATOM 787 N N . LEU A 1 217 ? -51.312 -39.519 -6.002 1.00 28.57 262 LEU A N 1
ATOM 788 C CA . LEU A 1 217 ? -51.348 -39.990 -4.615 1.00 31.72 262 LEU A CA 1
ATOM 789 C C . LEU A 1 217 ? -50.888 -41.446 -4.548 1.00 28.20 262 LEU A C 1
ATOM 790 O O . LEU A 1 217 ? -51.497 -42.308 -5.176 1.00 23.52 262 LEU A O 1
ATOM 795 N N . PRO A 1 218 ? -49.822 -41.728 -3.775 1.00 26.49 263 PRO A N 1
ATOM 796 C CA . PRO A 1 218 ? -49.311 -43.105 -3.697 1.00 31.12 263 PRO A CA 1
ATOM 797 C C . PRO A 1 218 ? -50.378 -44.075 -3.196 1.00 27.54 263 PRO A C 1
ATOM 798 O O . PRO A 1 218 ? -51.213 -43.685 -2.392 1.00 22.12 263 PRO A O 1
ATOM 802 N N . MET A 1 219 ? -50.361 -45.312 -3.672 1.00 30.58 264 MET A N 1
ATOM 803 C CA . MET A 1 219 ? -51.386 -46.272 -3.285 1.00 33.96 264 MET A CA 1
ATOM 804 C C . MET A 1 219 ? -51.465 -46.408 -1.770 1.00 34.00 264 MET A C 1
ATOM 805 O O . MET A 1 219 ? -50.435 -46.410 -1.088 1.00 24.73 264 MET A O 1
ATOM 810 N N . GLY A 1 220 ? -52.694 -46.485 -1.259 1.00 27.35 265 GLY A N 1
ATOM 811 C CA . GLY A 1 220 ? -52.942 -46.688 0.160 1.00 23.39 265 GLY A CA 1
ATOM 812 C C . GLY A 1 220 ? -52.982 -45.421 1.001 1.00 31.36 265 GLY A C 1
ATOM 813 O O . GLY A 1 220 ? -53.352 -45.457 2.175 1.00 31.48 265 GLY A O 1
ATOM 814 N N . GLN A 1 221 ? -52.613 -44.285 0.427 1.00 20.05 266 GLN A N 1
ATOM 815 C CA . GLN A 1 221 ? -52.379 -43.119 1.294 1.00 25.29 266 GLN A CA 1
ATOM 816 C C . GLN A 1 221 ? -53.571 -42.170 1.444 1.00 16.92 266 GLN A C 1
ATOM 817 O O . GLN A 1 221 ? -53.449 -41.117 2.072 1.00 16.33 266 GLN A O 1
ATOM 823 N N . ALA A 1 222 ? -54.728 -42.541 0.903 1.00 17.62 267 ALA A N 1
ATOM 824 C CA . ALA A 1 222 ? -55.930 -41.731 1.088 1.00 18.14 267 ALA A CA 1
ATOM 825 C C . ALA A 1 222 ? -56.276 -41.580 2.575 1.00 16.51 267 ALA A C 1
ATOM 826 O O . ALA A 1 222 ? -56.873 -40.580 2.990 1.00 18.17 267 ALA A O 1
ATOM 828 N N . THR A 1 223 ? -55.890 -42.562 3.385 1.00 16.26 268 THR A N 1
ATOM 829 C CA . THR A 1 223 ? -56.191 -42.484 4.818 1.00 15.59 268 THR A CA 1
ATOM 830 C C . THR A 1 223 ? -55.363 -41.406 5.505 1.00 16.89 268 THR A C 1
ATOM 831 O O . THR A 1 223 ? -55.762 -40.873 6.547 1.00 17.12 268 THR A O 1
ATOM 835 N N . HIS A 1 224 ? -54.202 -41.096 4.923 1.00 15.73 269 HIS A N 1
ATOM 836 C CA . HIS A 1 224 ? -53.239 -40.217 5.567 1.00 14.17 269 HIS A CA 1
ATOM 837 C C . HIS A 1 224 ? -53.047 -38.886 4.831 1.00 12.46 269 HIS A C 1
ATOM 838 O O . HIS A 1 224 ? -52.408 -37.990 5.372 1.00 13.25 269 HIS A O 1
ATOM 845 N N . ALA A 1 225 ? -53.582 -38.749 3.618 1.00 12.96 270 ALA A N 1
ATOM 846 C CA . ALA A 1 225 ? -53.339 -37.527 2.823 1.00 18.07 270 ALA A CA 1
ATOM 847 C C . ALA A 1 225 ? -53.745 -36.229 3.556 1.00 14.99 270 ALA A C 1
ATOM 848 O O . ALA A 1 225 ? -53.031 -35.223 3.481 1.00 11.55 270 ALA A O 1
ATOM 850 N N . LEU A 1 226 ? -54.871 -36.242 4.270 1.00 13.50 271 LEU A N 1
ATOM 851 C CA . LEU A 1 226 ? -55.294 -35.031 4.984 1.00 12.86 271 LEU A CA 1
ATOM 852 C C . LEU A 1 226 ? -54.433 -34.782 6.224 1.00 14.98 271 LEU A C 1
ATOM 853 O O . LEU A 1 226 ? -54.171 -33.635 6.591 1.00 14.42 271 LEU A O 1
ATOM 858 N N . ARG A 1 227 ? -54.003 -35.848 6.881 1.00 10.43 272 ARG A N 1
ATOM 859 C CA . ARG A 1 227 ? -53.029 -35.700 7.973 1.00 10.02 272 ARG A CA 1
ATOM 860 C C . ARG A 1 227 ? -51.744 -35.064 7.446 1.00 10.87 272 ARG A C 1
ATOM 861 O O . ARG A 1 227 ? -51.223 -34.116 8.043 1.00 12.64 272 ARG A O 1
ATOM 869 N N . HIS A 1 228 ? -51.247 -35.545 6.308 1.00 14.29 273 HIS A N 1
ATOM 870 C CA . HIS A 1 228 ? -50.040 -34.940 5.728 1.00 14.34 273 HIS A CA 1
ATOM 871 C C . HIS A 1 228 ? -50.271 -33.484 5.370 1.00 14.42 273 HIS A C 1
ATOM 872 O O . HIS A 1 228 ? -49.356 -32.659 5.445 1.00 13.73 273 HIS A O 1
ATOM 879 N N . SER A 1 229 ? -51.495 -33.175 4.949 1.00 10.59 274 SER A N 1
ATOM 880 C CA . SER A 1 229 ? -51.859 -31.811 4.598 1.00 12.90 274 SER A CA 1
ATOM 881 C C . SER A 1 229 ? -51.873 -30.914 5.825 1.00 14.72 274 SER A C 1
ATOM 882 O O . SER A 1 229 ? -51.365 -29.809 5.788 1.00 13.14 274 SER A O 1
ATOM 885 N N . PHE A 1 230 ? -52.488 -31.394 6.899 1.00 17.05 275 PHE A N 1
ATOM 886 C CA . PHE A 1 230 ? -52.491 -30.657 8.163 1.00 12.28 275 PHE A CA 1
ATOM 887 C C . PHE A 1 230 ? -51.063 -30.344 8.570 1.00 13.07 275 PHE A C 1
ATOM 888 O O . PHE A 1 230 ? -50.704 -29.200 8.865 1.00 15.16 275 PHE A O 1
ATOM 896 N N . ALA A 1 231 ? -50.253 -31.394 8.584 1.00 10.58 276 ALA A N 1
ATOM 897 C CA . ALA A 1 231 ? -48.882 -31.316 9.085 1.00 12.69 276 ALA A CA 1
ATOM 898 C C . ALA A 1 231 ? -48.020 -30.416 8.215 1.00 14.35 276 ALA A C 1
ATOM 899 O O . ALA A 1 231 ? -47.259 -29.597 8.706 1.00 13.62 276 ALA A O 1
ATOM 901 N N . THR A 1 232 ? -48.125 -30.582 6.903 1.00 13.28 277 THR A N 1
ATOM 902 C CA . THR A 1 232 ? -47.309 -29.773 6.011 1.00 11.24 277 THR A CA 1
ATOM 903 C C . THR A 1 232 ? -47.657 -28.291 6.149 1.00 14.33 277 THR A C 1
ATOM 904 O O . THR A 1 232 ? -46.765 -27.454 6.292 1.00 13.05 277 THR A O 1
ATOM 908 N N . HIS A 1 233 ? -48.947 -27.962 6.119 1.00 11.55 278 HIS A N 1
ATOM 909 C CA . HIS A 1 233 ? -49.349 -26.566 6.213 1.00 12.26 278 HIS A CA 1
ATOM 910 C C . HIS A 1 233 ? -49.053 -25.993 7.601 1.00 13.42 278 HIS A C 1
ATOM 911 O O . HIS A 1 233 ? -48.705 -24.823 7.714 1.00 15.02 278 HIS A O 1
ATOM 918 N N . PHE A 1 234 ? -49.178 -26.822 8.634 1.00 11.84 279 PHE A N 1
ATOM 919 C CA . PHE A 1 234 ? -48.802 -26.445 10.011 1.00 13.81 279 PHE A CA 1
ATOM 920 C C . PHE A 1 234 ? -47.353 -25.924 10.044 1.00 14.13 279 PHE A C 1
ATOM 921 O O . PHE A 1 234 ? -47.077 -24.852 10.610 1.00 18.74 279 PHE A O 1
ATOM 929 N N . MET A 1 235 ? -46.443 -26.665 9.406 1.00 11.79 280 MET A N 1
ATOM 930 C CA . MET A 1 235 ? -45.032 -26.268 9.347 1.00 14.31 280 MET A CA 1
ATOM 931 C C . MET A 1 235 ? -44.818 -25.040 8.458 1.00 13.64 280 MET A C 1
ATOM 932 O O . MET A 1 235 ? -44.047 -24.135 8.826 1.00 15.27 280 MET A O 1
ATOM 937 N N . ILE A 1 236 ? -45.483 -24.992 7.302 1.00 15.83 281 ILE A N 1
ATOM 938 C CA . ILE A 1 236 ? -45.351 -23.831 6.406 1.00 19.74 281 ILE A CA 1
ATOM 939 C C . ILE A 1 236 ? -45.775 -22.565 7.153 1.00 15.96 281 ILE A C 1
ATOM 940 O O . ILE A 1 236 ? -45.169 -21.488 7.012 1.00 17.36 281 ILE A O 1
ATOM 945 N N . ASN A 1 237 ? -46.796 -22.729 7.994 1.00 17.57 282 ASN A N 1
ATOM 946 C CA . ASN A 1 237 ? -47.373 -21.609 8.721 1.00 20.14 282 ASN A CA 1
ATOM 947 C C . ASN A 1 237 ? -46.630 -21.269 10.016 1.00 23.85 282 ASN A C 1
ATOM 948 O O . ASN A 1 237 ? -47.102 -20.450 10.801 1.00 23.94 282 ASN A O 1
ATOM 953 N N . GLY A 1 238 ? -45.454 -21.863 10.227 1.00 17.71 283 GLY A N 1
ATOM 954 C CA . GLY A 1 238 ? -44.592 -21.435 11.320 1.00 20.36 283 GLY A CA 1
ATOM 955 C C . GLY A 1 238 ? -44.703 -22.255 12.593 1.00 21.87 283 GLY A C 1
ATOM 956 O O . GLY A 1 238 ? -44.136 -21.889 13.626 1.00 18.14 283 GLY A O 1
ATOM 957 N N . GLY A 1 239 ? -45.419 -23.370 12.513 1.00 16.08 284 GLY A N 1
ATOM 958 C CA . GLY A 1 239 ? -45.643 -24.245 13.657 1.00 16.53 284 GLY A CA 1
ATOM 959 C C . GLY A 1 239 ? -44.387 -24.928 14.149 1.00 17.11 284 GLY A C 1
ATOM 960 O O . GLY A 1 239 ? -43.453 -25.184 13.378 1.00 19.42 284 GLY A O 1
ATOM 961 N N . SER A 1 240 ? -44.355 -25.223 15.443 1.00 20.12 285 SER A N 1
ATOM 962 C CA . SER A 1 240 ? -43.217 -25.904 16.040 1.00 16.33 285 SER A CA 1
ATOM 963 C C . SER A 1 240 ? -43.313 -27.399 15.763 1.00 16.86 285 SER A C 1
ATOM 964 O O . SER A 1 240 ? -44.363 -27.996 15.979 1.00 16.39 285 SER A O 1
ATOM 967 N N . ILE A 1 241 ? -42.235 -28.002 15.265 1.00 15.39 286 ILE A N 1
ATOM 968 C CA . ILE A 1 241 ? -42.275 -29.420 14.918 1.00 13.31 286 ILE A CA 1
ATOM 969 C C . ILE A 1 241 ? -42.462 -30.268 16.179 1.00 16.16 286 ILE A C 1
ATOM 970 O O . ILE A 1 241 ? -43.012 -31.366 16.119 1.00 13.93 286 ILE A O 1
ATOM 975 N N . ILE A 1 242 ? -42.057 -29.739 17.330 1.00 13.05 287 ILE A N 1
ATOM 976 C CA . ILE A 1 242 ? -42.206 -30.469 18.596 1.00 12.71 287 ILE A CA 1
ATOM 977 C C . ILE A 1 242 ? -43.678 -30.509 18.997 1.00 17.17 287 ILE A C 1
ATOM 978 O O . ILE A 1 242 ? -44.176 -31.555 19.399 1.00 15.08 287 ILE A O 1
ATOM 983 N N . THR A 1 243 ? -44.393 -29.392 18.830 1.00 12.16 288 THR A N 1
ATOM 984 C CA . THR A 1 243 ? -45.837 -29.405 19.081 1.00 14.38 288 THR A CA 1
ATOM 985 C C . THR A 1 243 ? -46.568 -30.310 18.077 1.00 17.68 288 THR A C 1
ATOM 986 O O . THR A 1 243 ? -47.524 -31.010 18.423 1.00 14.99 288 THR A O 1
ATOM 990 N N . LEU A 1 244 ? -46.093 -30.322 16.838 1.00 12.77 289 LEU A N 1
ATOM 991 C CA . LEU A 1 244 ? -46.725 -31.129 15.806 1.00 11.42 289 LEU A CA 1
ATOM 992 C C . LEU A 1 244 ? -46.593 -32.617 16.143 1.00 10.21 289 LEU A C 1
ATOM 993 O O . LEU A 1 244 ? -47.550 -33.388 16.004 1.00 11.76 289 LEU A O 1
ATOM 998 N N . GLN A 1 245 ? -45.408 -33.018 16.585 1.00 12.50 290 GLN A N 1
ATOM 999 C CA . GLN A 1 245 ? -45.205 -34.398 16.990 1.00 13.20 290 GLN A CA 1
ATOM 1000 C C . GLN A 1 245 ? -46.259 -34.807 18.019 1.00 17.76 290 GLN A C 1
ATOM 1001 O O . GLN A 1 245 ? -46.863 -35.883 17.924 1.00 11.95 290 GLN A O 1
ATOM 1007 N N . ARG A 1 246 ? -46.486 -33.938 19.002 1.00 12.65 291 ARG A N 1
ATOM 1008 C CA . ARG A 1 246 ? -47.475 -34.227 20.044 1.00 15.82 291 ARG A CA 1
ATOM 1009 C C . ARG A 1 246 ? -48.886 -34.332 19.454 1.00 12.55 291 ARG A C 1
ATOM 1010 O O . ARG A 1 246 ? -49.658 -35.249 19.778 1.00 11.80 291 ARG A O 1
ATOM 1018 N N . ILE A 1 247 ? -49.228 -33.378 18.596 1.00 13.06 292 ILE A N 1
ATOM 1019 C CA . ILE A 1 247 ? -50.558 -33.353 17.965 1.00 10.65 292 ILE A CA 1
ATOM 1020 C C . ILE A 1 247 ? -50.795 -34.630 17.134 1.00 15.15 292 ILE A C 1
ATOM 1021 O O . ILE A 1 247 ? -51.871 -35.212 17.170 1.00 13.11 292 ILE A O 1
ATOM 1026 N N . LEU A 1 248 ? -49.776 -35.091 16.416 1.00 10.25 293 LEU A N 1
ATOM 1027 C CA . LEU A 1 248 ? -49.957 -36.276 15.560 1.00 10.35 293 LEU A CA 1
ATOM 1028 C C . LEU A 1 248 ? -49.935 -37.588 16.330 1.00 12.29 293 LEU A C 1
ATOM 1029 O O . LEU A 1 248 ? -50.366 -38.616 15.798 1.00 13.68 293 LEU A O 1
ATOM 1034 N N . GLY A 1 249 ? -49.429 -37.562 17.564 1.00 11.60 294 GLY A N 1
ATOM 1035 C CA . GLY A 1 249 ? -49.273 -38.789 18.346 1.00 12.64 294 GLY A CA 1
ATOM 1036 C C . GLY A 1 249 ? -48.051 -39.629 17.971 1.00 13.83 294 GLY A C 1
ATOM 1037 O O . GLY A 1 249 ? -48.013 -40.842 18.229 1.00 14.28 294 GLY A O 1
ATOM 1038 N N . HIS A 1 250 ? -47.068 -38.996 17.327 1.00 14.04 295 HIS A N 1
ATOM 1039 C CA . HIS A 1 250 ? -45.810 -39.668 16.972 1.00 14.17 295 HIS A CA 1
ATOM 1040 C C . HIS A 1 250 ? -44.992 -39.952 18.210 1.00 14.37 295 HIS A C 1
ATOM 1041 O O . HIS A 1 250 ? -44.789 -39.067 19.031 1.00 19.74 295 HIS A O 1
ATOM 1048 N N . THR A 1 251 ? -44.506 -41.185 18.341 1.00 15.70 296 THR A N 1
ATOM 1049 C CA . THR A 1 251 ? -43.684 -41.554 19.495 1.00 20.07 296 THR A CA 1
ATOM 1050 C C . THR A 1 251 ? -42.286 -40.943 19.418 1.00 22.38 296 THR A C 1
ATOM 1051 O O . THR A 1 251 ? -41.722 -40.550 20.433 1.00 19.23 296 THR A O 1
ATOM 1055 N N . ARG A 1 252 ? -41.740 -40.836 18.208 1.00 17.86 297 ARG A N 1
ATOM 1056 C CA . ARG A 1 252 ? -40.399 -40.275 18.018 1.00 21.73 297 ARG A CA 1
ATOM 1057 C C . ARG A 1 252 ? -40.456 -39.098 17.046 1.00 23.11 297 ARG A C 1
ATOM 1058 O O . ARG A 1 252 ? -41.191 -39.140 16.061 1.00 19.72 297 ARG A O 1
ATOM 1066 N N . ILE A 1 253 ? -39.682 -38.055 17.325 1.00 15.72 298 ILE A N 1
ATOM 1067 C CA . ILE A 1 253 ? -39.603 -36.890 16.451 1.00 18.64 298 ILE A CA 1
ATOM 1068 C C . ILE A 1 253 ? -39.138 -37.277 15.035 1.00 16.43 298 ILE A C 1
ATOM 1069 O O . ILE A 1 253 ? -39.446 -36.583 14.051 1.00 17.29 298 ILE A O 1
ATOM 1074 N N . GLU A 1 254 ? -38.401 -38.381 14.936 1.00 18.43 299 GLU A N 1
ATOM 1075 C CA . GLU A 1 254 ? -37.932 -38.854 13.634 1.00 17.48 299 GLU A CA 1
ATOM 1076 C C . GLU A 1 254 ? -39.117 -39.045 12.675 1.00 23.43 299 GLU A C 1
ATOM 1077 O O . GLU A 1 254 ? -39.015 -38.757 11.480 1.00 18.92 299 GLU A O 1
ATOM 1083 N N . GLN A 1 255 ? -40.262 -39.466 13.208 1.00 16.96 300 GLN A N 1
ATOM 1084 C CA . GLN A 1 255 ? -41.450 -39.639 12.373 1.00 19.66 300 GLN A CA 1
ATOM 1085 C C . GLN A 1 255 ? -41.983 -38.322 11.863 1.00 20.52 300 GLN A C 1
ATOM 1086 O O . GLN A 1 255 ? -42.478 -38.240 10.737 1.00 20.40 300 GLN A O 1
ATOM 1092 N N . THR A 1 256 ? -41.905 -37.298 12.704 1.00 15.45 301 THR A N 1
ATOM 1093 C CA . THR A 1 256 ? -42.429 -35.984 12.372 1.00 12.31 301 THR A CA 1
ATOM 1094 C C . THR A 1 256 ? -41.482 -35.200 11.435 1.00 12.72 301 THR A C 1
ATOM 1095 O O . THR A 1 256 ? -41.915 -34.283 10.740 1.00 13.42 301 THR 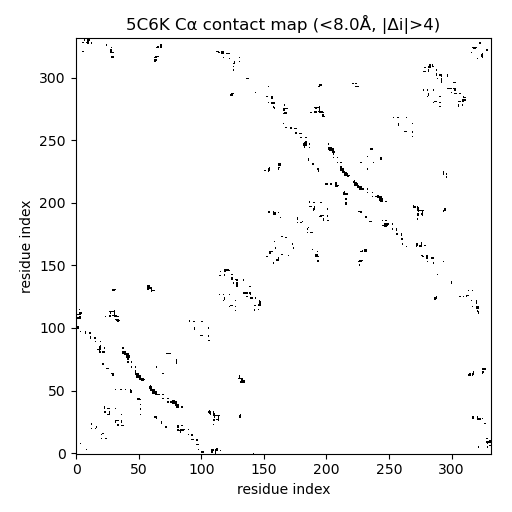A O 1
ATOM 1099 N N . MET A 1 257 ? -40.201 -35.570 11.417 1.00 14.29 302 MET A N 1
ATOM 1100 C CA . MET A 1 257 ? -39.196 -34.823 10.666 1.00 19.32 302 MET A CA 1
ATOM 1101 C C . MET A 1 257 ? -39.423 -34.898 9.165 1.00 23.14 302 MET A C 1
ATOM 1102 O O . MET A 1 257 ? -38.812 -34.141 8.394 1.00 17.96 302 MET A O 1
ATOM 1107 N N . VAL A 1 258 ? -40.308 -35.793 8.734 1.00 20.70 303 VAL A N 1
ATOM 1108 C CA . VAL A 1 258 ? -40.615 -35.864 7.311 1.00 25.11 303 VAL A CA 1
ATOM 1109 C C . VAL A 1 258 ? -41.249 -34.547 6.837 1.00 21.49 303 VAL A C 1
ATOM 1110 O O . VAL A 1 258 ? -41.294 -34.279 5.641 1.00 17.83 303 VAL A O 1
ATOM 1114 N N . TYR A 1 259 ? -41.724 -33.728 7.774 1.00 15.23 304 TYR A N 1
ATOM 1115 C CA . TYR A 1 259 ? -42.326 -32.427 7.428 1.00 13.70 304 TYR A CA 1
ATOM 1116 C C . TYR A 1 259 ? -41.381 -31.248 7.643 1.00 15.78 304 TYR A C 1
ATOM 1117 O O . TYR A 1 259 ? -41.725 -30.110 7.338 1.00 19.51 304 TYR A O 1
ATOM 1126 N N . ALA A 1 260 ? -40.193 -31.523 8.164 1.00 16.22 305 ALA A N 1
ATOM 1127 C CA . ALA A 1 260 ? -39.289 -30.476 8.622 1.00 14.54 305 ALA A CA 1
ATOM 1128 C C . ALA A 1 260 ? -38.884 -29.496 7.527 1.00 15.97 305 ALA A C 1
ATOM 1129 O O . ALA A 1 260 ? -38.768 -28.302 7.791 1.00 20.78 305 ALA A O 1
ATOM 1131 N N . HIS A 1 261 ? -38.699 -29.977 6.302 1.00 16.18 306 HIS A N 1
ATOM 1132 C CA . HIS A 1 261 ? -38.176 -29.118 5.238 1.00 22.45 306 HIS A CA 1
ATOM 1133 C C . HIS A 1 261 ? -39.180 -28.056 4.782 1.00 23.47 306 HIS A C 1
ATOM 1134 O O . HIS A 1 261 ? -38.839 -27.201 3.970 1.00 19.27 306 HIS A O 1
ATOM 1141 N N . PHE A 1 262 ? -40.403 -28.114 5.304 1.00 21.02 307 PHE A N 1
ATOM 1142 C CA . PHE A 1 262 ? -41.428 -27.108 5.014 1.00 19.27 307 PHE A CA 1
ATOM 1143 C C . PHE A 1 262 ? -41.367 -25.913 5.969 1.00 21.03 307 PHE A C 1
ATOM 1144 O O . PHE A 1 262 ? -42.026 -24.899 5.739 1.00 23.37 307 PHE A O 1
ATOM 1152 N N . ALA A 1 263 ? -40.591 -26.028 7.039 1.00 24.47 308 ALA A N 1
ATOM 1153 C CA . ALA A 1 263 ? -40.462 -24.924 7.995 1.00 23.91 308 ALA A CA 1
ATOM 1154 C C . ALA A 1 263 ? -39.852 -23.704 7.302 1.00 24.04 308 ALA A C 1
ATOM 1155 O O . ALA A 1 263 ? -39.000 -23.852 6.434 1.00 25.97 308 ALA A O 1
ATOM 1157 N N . PRO A 1 264 ? -40.297 -22.499 7.677 1.00 23.72 309 PRO A N 1
ATOM 1158 C CA . PRO A 1 264 ? -39.731 -21.276 7.094 1.00 28.74 309 PRO A CA 1
ATOM 1159 C C . PRO A 1 264 ? -38.228 -21.162 7.316 1.00 29.81 309 PRO A C 1
ATOM 1160 O O . PRO A 1 264 ? -37.706 -21.582 8.358 1.00 28.42 309 PRO A O 1
ATOM 1164 N N . GLU A 1 265 ? -37.524 -20.591 6.348 1.00 27.62 310 GLU A N 1
ATOM 1165 C CA . GLU A 1 265 ? -36.084 -20.456 6.500 1.00 27.71 310 GLU A CA 1
ATOM 1166 C C . GLU A 1 265 ? -35.718 -19.096 7.073 1.00 35.02 310 GLU A C 1
ATOM 1167 O O . GLU A 1 265 ? -35.964 -18.053 6.457 1.00 44.06 310 GLU A O 1
ATOM 1173 N N . TYR A 1 266 ? -35.137 -19.134 8.264 1.00 29.69 311 TYR A N 1
ATOM 1174 C CA . TYR A 1 266 ? -34.605 -17.957 8.948 1.00 40.57 311 TYR A CA 1
ATOM 1175 C C . TYR A 1 266 ? -33.108 -18.151 9.186 1.00 46.24 311 TYR A C 1
ATOM 1176 O O . TYR A 1 266 ? -32.700 -18.867 10.113 1.00 51.81 311 TYR A O 1
ATOM 1185 N N . LEU A 1 267 ? -32.291 -17.506 8.364 1.00 45.63 312 LEU A N 1
ATOM 1186 C CA . LEU A 1 267 ? -30.851 -17.729 8.399 1.00 50.15 312 LEU A CA 1
ATOM 1187 C C . LEU A 1 267 ? -30.143 -17.012 9.552 1.00 44.73 312 LEU A C 1
ATOM 1188 O O . LEU A 1 267 ? -28.958 -17.250 9.797 1.00 45.37 312 LEU A O 1
ATOM 1193 N N . GLN A 1 268 ? -30.862 -16.142 10.259 1.00 41.30 313 GLN A N 1
ATOM 1194 C CA . GLN A 1 268 ? -30.242 -15.312 11.293 1.00 37.61 313 GLN A CA 1
ATOM 1195 C C . GLN A 1 268 ? -30.746 -15.608 12.699 1.00 30.87 313 GLN A C 1
ATOM 1196 O O . GLN A 1 268 ? -30.506 -14.829 13.612 1.00 29.57 313 GLN A O 1
ATOM 1202 N N . ASP A 1 269 ? -31.453 -16.718 12.876 1.00 19.00 314 ASP A N 1
ATOM 1203 C CA . ASP A 1 269 ? -32.028 -17.033 14.177 1.00 17.90 314 ASP A CA 1
ATOM 1204 C C . ASP A 1 269 ? -30.981 -17.144 15.298 1.00 18.03 314 ASP A C 1
ATOM 1205 O O . ASP A 1 269 ? -31.287 -16.846 16.461 1.00 20.31 314 ASP A O 1
ATOM 1210 N N . ALA A 1 270 ? -29.752 -17.536 14.964 1.00 16.98 315 ALA A N 1
ATOM 1211 C CA . ALA A 1 270 ? -28.701 -17.638 15.978 1.00 22.22 315 ALA A CA 1
ATOM 1212 C C . ALA A 1 270 ? -28.409 -16.275 16.605 1.00 24.68 315 ALA A C 1
ATOM 1213 O O . ALA A 1 270 ? -28.046 -16.182 17.772 1.00 20.72 315 ALA A O 1
ATOM 1215 N N . ILE A 1 271 ? -28.560 -15.215 15.820 1.00 22.87 316 ILE A N 1
ATOM 1216 C CA . ILE A 1 271 ? -28.359 -13.875 16.342 1.00 21.35 316 ILE A CA 1
ATOM 1217 C C . ILE A 1 271 ? -29.559 -13.459 17.180 1.00 23.68 316 ILE A C 1
ATOM 1218 O O . ILE A 1 271 ? -29.418 -13.070 18.334 1.00 23.73 316 ILE A O 1
ATOM 1223 N N . SER A 1 272 ? -30.748 -13.581 16.601 1.00 18.15 317 SER A N 1
ATOM 1224 C CA . SER A 1 272 ? -31.951 -13.033 17.209 1.00 27.10 317 SER A CA 1
ATOM 1225 C C . SER A 1 272 ? -32.387 -13.749 18.488 1.00 25.47 317 SER A C 1
ATOM 1226 O O . SER A 1 272 ? -33.022 -13.147 19.358 1.00 30.06 317 SER A O 1
ATOM 1229 N N . LEU A 1 273 ? -32.052 -15.030 18.596 1.00 20.17 318 LEU A N 1
ATOM 1230 C CA . LEU A 1 273 ? -32.564 -15.859 19.677 1.00 22.40 318 LEU A CA 1
ATOM 1231 C C . LEU A 1 273 ? -31.517 -16.328 20.685 1.00 21.13 318 LEU A C 1
ATOM 1232 O O . LEU A 1 273 ? -31.871 -17.024 21.649 1.00 19.95 318 LEU A O 1
ATOM 1237 N N . ASN A 1 274 ? -30.250 -15.956 20.500 1.00 19.08 319 ASN A N 1
ATOM 1238 C CA . ASN A 1 274 ? -29.247 -16.321 21.501 1.00 21.07 319 ASN A CA 1
ATOM 1239 C C . ASN A 1 274 ? -29.445 -15.447 22.753 1.00 22.68 319 ASN A C 1
ATOM 1240 O O . ASN A 1 274 ? -30.081 -14.387 22.680 1.00 23.18 319 ASN A O 1
ATOM 1245 N N . PRO A 1 275 ? -28.943 -15.902 23.917 1.00 20.88 320 PRO A N 1
ATOM 1246 C CA . PRO A 1 275 ? -29.298 -15.212 25.168 1.00 24.99 320 PRO A CA 1
ATOM 1247 C C . PRO A 1 275 ? -28.802 -13.763 25.268 1.00 23.33 320 PRO A C 1
ATOM 1248 O O . PRO A 1 275 ? -29.271 -13.029 26.142 1.00 32.95 320 PRO A O 1
ATOM 1252 N N . LEU A 1 276 ? -27.892 -13.361 24.388 1.00 20.42 321 LEU A N 1
ATOM 1253 C CA . LEU A 1 276 ? -27.433 -11.976 24.339 1.00 23.71 321 LEU A CA 1
ATOM 1254 C C . LEU A 1 276 ? -28.228 -11.167 23.315 1.00 28.54 321 LEU A C 1
ATOM 1255 O O . LEU A 1 276 ? -28.009 -9.968 23.155 1.00 26.81 321 LEU A O 1
ATOM 1260 N N . ARG A 1 277 ? -29.158 -11.837 22.637 1.00 20.68 322 ARG A N 1
ATOM 1261 C CA . ARG A 1 277 ? -29.990 -11.220 21.603 1.00 23.82 322 ARG A CA 1
ATOM 1262 C C . ARG A 1 277 ? -29.180 -10.479 20.538 1.00 26.12 322 ARG A C 1
ATOM 1263 O O . ARG A 1 277 ? -29.607 -9.442 20.030 1.00 23.40 322 ARG A O 1
ATOM 1271 N N . GLY A 1 278 ? -28.005 -11.008 20.211 1.00 25.94 323 GLY A N 1
ATOM 1272 C CA . GLY A 1 278 ? -27.198 -10.438 19.150 1.00 27.50 323 GLY A CA 1
ATOM 1273 C C . GLY A 1 278 ? -26.250 -9.361 19.636 1.00 31.44 323 GLY A C 1
ATOM 1274 O O . GLY A 1 278 ? -25.471 -8.823 18.860 1.00 29.32 323 GLY A O 1
ATOM 1275 N N . GLY A 1 279 ? -26.312 -9.047 20.926 1.00 26.49 324 GLY A N 1
ATOM 1276 C CA . GLY A 1 279 ? -25.450 -8.029 21.490 1.00 27.54 324 GLY A CA 1
ATOM 1277 C C . GLY A 1 279 ? -24.214 -8.643 22.116 1.00 30.45 324 GLY A C 1
ATOM 1278 O O . GLY A 1 279 ? -23.955 -9.842 21.961 1.00 20.71 324 GLY A O 1
ATOM 1279 N N . THR A 1 280 ? -23.438 -7.820 22.814 1.00 29.63 325 THR A N 1
ATOM 1280 C CA . THR A 1 280 ? -22.311 -8.314 23.598 1.00 31.75 325 THR A CA 1
ATOM 1281 C C . THR A 1 280 ? -22.633 -8.243 25.092 1.00 38.11 325 THR A C 1
ATOM 1282 O O . THR A 1 280 ? -21.797 -8.586 25.928 1.00 42.41 325 THR A O 1
ATOM 1286 N N . GLU A 1 281 ? -23.859 -7.816 25.397 1.00 46.30 326 GLU A N 1
ATOM 1287 C CA . GLU A 1 281 ? -24.354 -7.625 26.764 1.00 56.61 326 GLU A CA 1
ATOM 1288 C C . GLU A 1 281 ? -23.379 -6.819 27.618 1.00 61.72 326 GLU A C 1
ATOM 1289 O O . GLU A 1 281 ? -23.308 -5.595 27.504 1.00 65.28 326 GLU A O 1
ATOM 1295 N N . GLY B 1 118 ? -28.116 -28.823 32.546 1.00 44.76 163 GLY B N 1
ATOM 1296 C CA . GLY B 1 118 ? -27.302 -27.790 33.166 1.00 47.80 163 GLY B CA 1
ATOM 1297 C C . GLY B 1 118 ? -27.004 -26.634 32.225 1.00 47.20 163 GLY B C 1
ATOM 1298 O O . GLY B 1 118 ? -26.456 -26.834 31.138 1.00 43.05 163 GLY B O 1
ATOM 1299 N N . TYR B 1 119 ? -27.368 -25.422 32.637 1.00 42.30 164 TYR B N 1
ATOM 1300 C CA . TYR B 1 119 ? -27.154 -24.243 31.801 1.00 34.04 164 TYR B CA 1
ATOM 1301 C C . TYR B 1 119 ? -27.150 -22.982 32.647 1.00 30.22 164 TYR B C 1
ATOM 1302 O O . TYR B 1 119 ? -27.605 -22.990 33.793 1.00 28.65 164 TYR B O 1
ATOM 1311 N N . LEU B 1 120 ? -26.652 -21.894 32.071 1.00 25.64 165 LEU B N 1
ATOM 1312 C CA . LEU B 1 120 ? -26.592 -20.622 32.779 1.00 32.64 165 LEU B CA 1
ATOM 1313 C C . LEU B 1 120 ? -27.840 -19.780 32.529 1.00 27.68 165 LEU B C 1
ATOM 1314 O O . LEU B 1 120 ? -28.214 -19.539 31.391 1.00 25.09 165 LEU B O 1
ATOM 1319 N N . THR B 1 121 ? -28.470 -19.321 33.601 1.00 27.34 166 THR B N 1
ATOM 1320 C CA . THR B 1 121 ? -29.597 -18.410 33.483 1.00 27.79 166 THR B CA 1
ATOM 1321 C C . THR B 1 121 ? -29.107 -17.042 33.011 1.00 30.74 166 THR B C 1
ATOM 1322 O O . THR B 1 121 ? -27.901 -16.785 32.996 1.00 28.31 166 THR B O 1
ATOM 1326 N N . GLN B 1 122 ? -30.035 -16.161 32.643 1.00 34.54 167 GLN B N 1
ATOM 1327 C CA . GLN B 1 122 ? -29.673 -14.796 32.260 1.00 34.29 167 GLN B CA 1
ATOM 1328 C C . GLN B 1 122 ? -28.878 -14.107 33.366 1.00 32.39 167 GLN B C 1
ATOM 1329 O O . GLN B 1 122 ? -27.921 -13.378 33.094 1.00 31.37 167 GLN B O 1
ATOM 1335 N N . GLU B 1 123 ? -29.266 -14.355 34.613 1.00 29.44 168 GLU B N 1
ATOM 1336 C CA . GLU B 1 123 ? -28.596 -13.739 35.761 1.00 35.47 168 GLU B CA 1
ATOM 1337 C C . GLU B 1 123 ? -27.182 -14.273 35.900 1.00 30.67 168 GLU B C 1
ATOM 1338 O O . GLU B 1 123 ? -26.263 -13.528 36.215 1.00 32.94 168 GLU B O 1
ATOM 1344 N N . GLU B 1 124 ? -27.014 -15.568 35.650 1.00 27.91 169 GLU B N 1
ATOM 1345 C CA . GLU B 1 124 ? -25.695 -16.190 35.731 1.00 33.92 169 GLU B CA 1
ATOM 1346 C C . GLU B 1 124 ? -24.789 -15.720 34.592 1.00 33.25 169 GLU B C 1
ATOM 1347 O O . GLU B 1 124 ? -23.584 -15.498 34.783 1.00 32.76 169 GLU B O 1
ATOM 1353 N N . ILE B 1 125 ? -25.373 -15.540 33.416 1.00 27.95 170 ILE B N 1
ATOM 1354 C CA . ILE B 1 125 ? -24.624 -15.037 32.275 1.00 27.14 170 ILE B CA 1
ATOM 1355 C C . ILE B 1 125 ? -24.080 -13.627 32.569 1.00 25.89 170 ILE B C 1
ATOM 1356 O O . ILE B 1 125 ? -22.913 -13.337 32.301 1.00 26.08 170 ILE B O 1
ATOM 1361 N N . ALA B 1 126 ? -24.918 -12.764 33.142 1.00 27.55 171 ALA B N 1
ATOM 1362 C CA . ALA B 1 126 ? -24.501 -11.414 33.524 1.00 26.93 171 ALA B CA 1
ATOM 1363 C C . ALA B 1 126 ? -23.314 -11.448 34.493 1.00 33.46 171 ALA B C 1
ATOM 1364 O O . ALA B 1 126 ? -22.341 -10.704 34.329 1.00 31.36 171 ALA B O 1
ATOM 1366 N N . LEU B 1 127 ? -23.402 -12.312 35.501 1.00 28.51 172 LEU B N 1
ATOM 1367 C CA . LEU B 1 127 ? -22.338 -12.456 36.498 1.00 30.90 172 LEU B CA 1
ATOM 1368 C C . LEU B 1 127 ? -21.045 -12.983 35.876 1.00 34.04 172 LEU B C 1
ATOM 1369 O O . LEU B 1 127 ? -19.945 -12.550 36.235 1.00 30.17 172 LEU B O 1
ATOM 1374 N N . LEU B 1 128 ? -21.194 -13.917 34.944 1.00 29.69 173 LEU B N 1
ATOM 1375 C CA . LEU B 1 128 ? -20.052 -14.537 34.286 1.00 31.58 173 LEU B CA 1
ATOM 1376 C C . LEU B 1 128 ? -19.324 -13.523 33.418 1.00 28.76 173 LEU B C 1
ATOM 1377 O O . LEU B 1 128 ? -18.102 -13.401 33.483 1.00 29.52 173 LEU B O 1
ATOM 1382 N N . LEU B 1 129 ? -20.075 -12.783 32.610 1.00 25.73 174 LEU B N 1
ATOM 1383 C CA . LEU B 1 129 ? -19.440 -11.824 31.712 1.00 33.27 174 LEU B CA 1
ATOM 1384 C C . LEU B 1 129 ? -18.815 -10.662 32.494 1.00 37.34 174 LEU B C 1
ATOM 1385 O O . LEU B 1 129 ? -17.865 -10.032 32.025 1.00 34.95 174 LEU B O 1
ATOM 1390 N N . ALA B 1 130 ? -19.332 -10.399 33.694 1.00 31.40 175 ALA B N 1
ATOM 1391 C CA . ALA B 1 130 ? -18.783 -9.345 34.539 1.00 32.68 175 ALA B CA 1
ATOM 1392 C C . ALA B 1 130 ? -17.494 -9.782 35.233 1.00 38.31 175 ALA B C 1
ATOM 1393 O O . ALA B 1 130 ? -16.648 -8.952 35.560 1.00 44.09 175 ALA B O 1
ATOM 1395 N N . ALA B 1 131 ? -17.343 -11.085 35.452 1.00 38.69 176 ALA B N 1
ATOM 1396 C CA . ALA B 1 131 ? -16.175 -11.609 36.153 1.00 37.30 176 ALA B CA 1
ATOM 1397 C C . ALA B 1 131 ? -15.062 -12.048 35.206 1.00 33.08 176 ALA B C 1
ATOM 1398 O O . ALA B 1 131 ? -13.920 -12.185 35.628 1.00 35.53 176 ALA B O 1
ATOM 1400 N N . LEU B 1 132 ? -15.387 -12.282 33.934 1.00 30.87 177 LEU B N 1
ATOM 1401 C CA . LEU B 1 132 ? -14.358 -12.608 32.943 1.00 36.84 177 LEU B CA 1
ATOM 1402 C C . LEU B 1 132 ? -13.734 -11.335 32.378 1.00 38.78 177 LEU B C 1
ATOM 1403 O O . LEU B 1 132 ? -14.294 -10.245 32.501 1.00 40.60 177 LEU B O 1
ATOM 1408 N N . ASP B 1 133 ? -12.568 -11.475 31.761 1.00 36.11 178 ASP B N 1
ATOM 1409 C CA . ASP B 1 133 ? -11.944 -10.352 31.080 1.00 39.01 178 ASP B CA 1
ATOM 1410 C C . ASP B 1 133 ? -11.122 -10.831 29.885 1.00 32.84 178 ASP B C 1
ATOM 1411 O O . ASP B 1 133 ? -10.950 -12.036 29.685 1.00 36.14 178 ASP B O 1
ATOM 1416 N N . GLY B 1 134 ? -10.632 -9.881 29.094 1.00 37.78 179 GLY B N 1
ATOM 1417 C CA . GLY B 1 134 ? -9.718 -10.183 28.004 1.00 40.84 179 GLY B CA 1
ATOM 1418 C C . GLY B 1 134 ? -10.309 -11.117 26.964 1.00 31.04 179 GLY B C 1
ATOM 1419 O O . GLY B 1 134 ? -11.502 -11.057 26.665 1.00 29.47 179 GLY B O 1
ATOM 1420 N N . ASP B 1 135 ? -9.467 -11.992 26.420 1.00 30.79 180 ASP B N 1
ATOM 1421 C CA . ASP B 1 135 ? -9.892 -12.959 25.414 1.00 29.99 180 ASP B CA 1
ATOM 1422 C C . ASP B 1 135 ? -10.888 -13.977 25.989 1.00 27.99 180 ASP B C 1
ATOM 1423 O O . ASP B 1 135 ? -11.752 -14.479 25.271 1.00 25.58 180 ASP B O 1
ATOM 1428 N N . ASN B 1 136 ? -10.766 -14.295 27.278 1.00 28.43 181 ASN B N 1
ATOM 1429 C CA . ASN B 1 136 ? -11.732 -15.197 27.919 1.00 27.58 181 ASN B CA 1
ATOM 1430 C C . ASN B 1 136 ? -13.180 -14.701 27.826 1.00 26.19 181 ASN B C 1
ATOM 1431 O O . ASN B 1 136 ? -14.111 -15.464 27.513 1.00 25.98 181 ASN B O 1
ATOM 1436 N N . LYS B 1 137 ? -13.365 -13.417 28.098 1.00 33.22 182 LYS B N 1
ATOM 1437 C CA . LYS B 1 137 ? -14.677 -12.799 27.994 1.00 26.18 182 LYS B CA 1
ATOM 1438 C C . LYS B 1 137 ? -15.139 -12.769 26.539 1.00 31.96 182 LYS B C 1
ATOM 1439 O O . LYS B 1 137 ? -16.321 -12.936 26.261 1.00 22.84 182 LYS B O 1
ATOM 1445 N N . LYS B 1 138 ? -14.210 -12.570 25.609 1.00 29.06 183 LYS B N 1
ATOM 1446 C CA . LYS B 1 138 ? -14.571 -12.550 24.195 1.00 28.41 183 LYS B CA 1
ATOM 1447 C C . LYS B 1 138 ? -15.012 -13.935 23.734 1.00 25.76 183 LYS B C 1
ATOM 1448 O O . LYS B 1 138 ? -15.992 -14.070 22.988 1.00 24.58 183 LYS B O 1
ATOM 1454 N N . ILE B 1 139 ? -14.307 -14.969 24.188 1.00 26.05 184 ILE B N 1
ATOM 1455 C CA . ILE B 1 139 ? -14.689 -16.345 23.842 1.00 24.86 184 ILE B CA 1
ATOM 1456 C C . ILE B 1 139 ? -16.058 -16.718 24.408 1.00 26.07 184 ILE B C 1
ATOM 1457 O O . ILE B 1 139 ? -16.890 -17.348 23.738 1.00 18.96 184 ILE B O 1
ATOM 1462 N N . ALA B 1 140 ? -16.285 -16.339 25.659 1.00 21.12 185 ALA B N 1
ATOM 1463 C CA . ALA B 1 140 ? -17.565 -16.579 26.297 1.00 20.08 185 ALA B CA 1
ATOM 1464 C C . ALA B 1 140 ? -18.691 -15.960 25.475 1.00 18.68 185 ALA B C 1
ATOM 1465 O O . ALA B 1 140 ? -19.715 -16.589 25.237 1.00 22.33 185 ALA B O 1
ATOM 1467 N N . ILE B 1 141 ? -18.492 -14.723 25.035 1.00 21.87 186 ILE B N 1
ATOM 1468 C CA . ILE B 1 141 ? -19.538 -14.031 24.294 1.00 18.08 186 ILE B CA 1
ATOM 1469 C C . ILE B 1 141 ? -19.809 -14.767 22.990 1.00 19.01 186 ILE B C 1
ATOM 1470 O O . ILE B 1 141 ? -20.955 -14.917 22.591 1.00 18.09 186 ILE B O 1
ATOM 1475 N N . LEU B 1 142 ? -18.747 -15.272 22.362 1.00 18.59 187 LEU B N 1
ATOM 1476 C CA . LEU B 1 142 ? -18.872 -15.999 21.094 1.00 23.78 187 LEU B CA 1
ATOM 1477 C C . LEU B 1 142 ? -19.601 -17.342 21.265 1.00 20.25 187 LEU B C 1
ATOM 1478 O O . LEU B 1 142 ? -20.461 -17.699 20.454 1.00 18.52 187 LEU B O 1
ATOM 1483 N N . CYS B 1 143 ? -19.258 -18.082 22.317 1.00 21.56 188 CYS B N 1
ATOM 1484 C CA . CYS B 1 143 ? -19.955 -19.334 22.621 1.00 19.64 188 CYS B CA 1
ATOM 1485 C C . CYS B 1 143 ? -21.436 -19.092 22.935 1.00 18.79 188 CYS B C 1
ATOM 1486 O O . CYS B 1 143 ? -22.308 -19.819 22.460 1.00 21.20 188 CYS B O 1
ATOM 1489 N N . LEU B 1 144 ? -21.721 -18.060 23.722 1.00 18.13 189 LEU B N 1
ATOM 1490 C CA . LEU B 1 144 ? -23.108 -17.736 24.042 1.00 16.41 189 LEU B CA 1
ATOM 1491 C C . LEU B 1 144 ? -23.868 -17.255 22.811 1.00 22.06 189 LEU B C 1
ATOM 1492 O O . LEU B 1 144 ? -25.097 -17.295 22.781 1.00 20.83 189 LEU B O 1
ATOM 1497 N N . SER B 1 145 ? -23.140 -16.805 21.795 1.00 17.58 190 SER B N 1
ATOM 1498 C CA . SER B 1 145 ? -23.781 -16.273 20.600 1.00 19.08 190 SER B CA 1
ATOM 1499 C C . SER B 1 145 ? -23.969 -17.334 19.518 1.00 20.60 190 SER B C 1
ATOM 1500 O O . SER B 1 145 ? -24.768 -17.149 18.603 1.00 20.58 190 SER B O 1
ATOM 1503 N N . THR B 1 146 ? -23.232 -18.440 19.609 1.00 19.99 191 THR B N 1
ATOM 1504 C CA . THR B 1 146 ? -23.184 -19.395 18.502 1.00 12.99 191 THR B CA 1
ATOM 1505 C C . THR B 1 146 ? -23.384 -20.859 18.885 1.00 18.83 191 THR B C 1
ATOM 1506 O O . THR B 1 146 ? -23.558 -21.706 18.011 1.00 21.32 191 THR B O 1
ATOM 1510 N N . GLY B 1 147 ? -23.329 -21.164 20.179 1.00 13.84 192 GLY B N 1
ATOM 1511 C CA . GLY B 1 147 ? -23.348 -22.547 20.618 1.00 14.23 192 GLY B CA 1
ATOM 1512 C C . GLY B 1 147 ? -21.991 -23.241 20.518 1.00 19.60 192 GLY B C 1
ATOM 1513 O O . GLY B 1 147 ? -21.897 -24.448 20.712 1.00 22.53 192 GLY B O 1
ATOM 1514 N N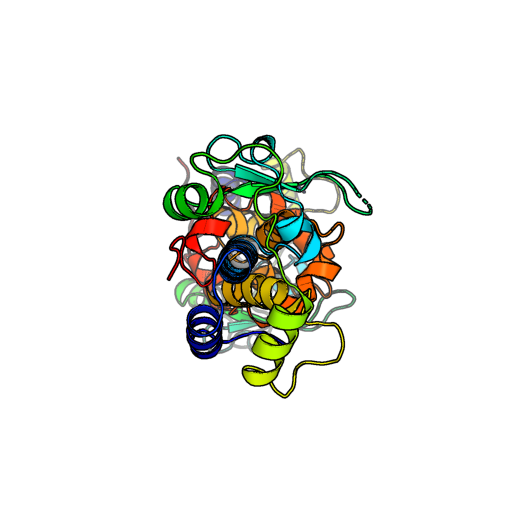 . ALA B 1 148 ? -20.939 -22.490 20.214 1.00 16.67 193 ALA B N 1
ATOM 1515 C CA . ALA B 1 148 ? -19.604 -23.081 20.100 1.00 19.24 193 ALA B CA 1
ATOM 1516 C C . ALA B 1 148 ? -19.159 -23.767 21.393 1.00 25.43 193 ALA B C 1
ATOM 1517 O O . ALA B 1 148 ? -19.457 -23.294 22.490 1.00 26.13 193 ALA B O 1
ATOM 1519 N N . ARG B 1 149 ? -18.472 -24.899 21.251 1.00 21.74 194 ARG B N 1
ATOM 1520 C CA . ARG B 1 149 ? -17.682 -25.459 22.341 1.00 21.51 194 ARG B CA 1
ATOM 1521 C C . ARG B 1 149 ? -16.527 -24.510 22.627 1.00 27.13 194 ARG B C 1
ATOM 1522 O O . ARG B 1 149 ? -16.159 -23.708 21.762 1.00 24.68 194 ARG B O 1
ATOM 1530 N N . TRP B 1 150 ? -15.949 -24.594 23.823 1.00 28.99 195 TRP B N 1
ATOM 1531 C CA . TRP B 1 150 ? -14.866 -23.695 24.179 1.00 26.77 195 TRP B CA 1
ATOM 1532 C C . TRP B 1 150 ? -13.726 -23.820 23.179 1.00 31.60 195 TRP B C 1
ATOM 1533 O O . TRP B 1 150 ? -13.261 -22.821 22.639 1.00 30.20 195 TRP B O 1
ATOM 1544 N N . GLY B 1 151 ? -13.296 -25.054 22.937 1.00 25.94 196 GLY B N 1
ATOM 1545 C CA . GLY B 1 151 ? -12.181 -25.324 22.043 1.00 33.64 196 GLY B CA 1
ATOM 1546 C C . GLY B 1 151 ? -12.306 -24.753 20.639 1.00 32.73 196 GLY B C 1
ATOM 1547 O O . GLY B 1 151 ? -11.349 -24.183 20.106 1.00 31.80 196 GLY B O 1
ATOM 1548 N N . GLU B 1 152 ? -13.475 -24.898 20.019 1.00 33.05 197 GLU B N 1
ATOM 1549 C CA . GLU B 1 152 ? -13.605 -24.440 18.645 1.00 30.40 197 GLU B CA 1
ATOM 1550 C C . GLU B 1 152 ? -13.693 -22.908 18.612 1.00 29.89 197 GLU B C 1
ATOM 1551 O O . GLU B 1 152 ? -13.205 -22.285 17.681 1.00 32.78 197 GLU B O 1
ATOM 1557 N N . ALA B 1 153 ? -14.272 -22.297 19.642 1.00 23.47 198 ALA B N 1
ATOM 1558 C CA . ALA B 1 153 ? -14.212 -20.839 19.776 1.00 27.93 198 ALA B CA 1
ATOM 1559 C C . ALA B 1 153 ? -12.769 -20.352 19.976 1.00 32.60 198 ALA B C 1
ATOM 1560 O O . ALA B 1 153 ? -12.317 -19.414 19.314 1.00 29.18 198 ALA B O 1
ATOM 1562 N N . ALA B 1 154 ? -12.052 -21.000 20.891 1.00 27.60 199 ALA B N 1
ATOM 1563 C CA . ALA B 1 154 ? -10.708 -20.573 21.274 1.00 34.35 199 ALA B CA 1
ATOM 1564 C C . ALA B 1 154 ? -9.692 -20.647 20.131 1.00 35.61 199 ALA B C 1
ATOM 1565 O O . ALA B 1 154 ? -8.725 -19.887 20.106 1.00 36.09 199 ALA B O 1
ATOM 1567 N N . ARG B 1 155 ? -9.898 -21.561 19.191 1.00 39.67 200 ARG B N 1
ATOM 1568 C CA . ARG B 1 155 ? -8.957 -21.710 18.082 1.00 40.09 200 ARG B CA 1
ATOM 1569 C C . ARG B 1 155 ? -9.400 -20.983 16.810 1.00 34.53 200 ARG B C 1
ATOM 1570 O O . ARG B 1 155 ? -8.870 -21.235 15.732 1.00 35.58 200 ARG B O 1
ATOM 1578 N N . LEU B 1 156 ? -10.367 -20.079 16.935 1.00 31.42 201 LEU B N 1
ATOM 1579 C CA . LEU B 1 156 ? -10.854 -19.325 15.782 1.00 29.24 201 LEU B CA 1
ATOM 1580 C C . LEU B 1 156 ? -9.788 -18.396 15.209 1.00 30.31 201 LEU B C 1
ATOM 1581 O O . LEU B 1 156 ? -9.027 -17.765 15.953 1.00 31.60 201 LEU B O 1
ATOM 1586 N N . LYS B 1 157 ? -9.736 -18.316 13.881 1.00 30.35 202 LYS B N 1
ATOM 1587 C CA . LYS B 1 157 ? -8.836 -17.397 13.202 1.00 31.60 202 LYS B CA 1
ATOM 1588 C C . LYS B 1 157 ? -9.641 -16.336 12.452 1.00 32.66 202 LYS B C 1
ATOM 1589 O O . LYS B 1 157 ? -10.808 -16.555 12.134 1.00 28.36 202 LYS B O 1
ATOM 1595 N N . ALA B 1 158 ? -9.023 -15.190 12.173 1.00 32.58 203 ALA B N 1
ATOM 1596 C CA . ALA B 1 158 ? -9.715 -14.093 11.486 1.00 35.15 203 ALA B CA 1
ATOM 1597 C C . ALA B 1 158 ? -10.234 -14.490 10.097 1.00 34.99 203 ALA B C 1
ATOM 1598 O O . ALA B 1 158 ? -11.282 -14.005 9.660 1.00 37.64 203 ALA B O 1
ATOM 1600 N N . GLU B 1 159 ? -9.506 -15.367 9.409 1.00 32.76 204 GLU B N 1
ATOM 1601 C CA . GLU B 1 159 ? -9.926 -15.837 8.087 1.00 36.31 204 GLU B CA 1
ATOM 1602 C C . GLU B 1 159 ? -11.188 -16.699 8.175 1.00 41.74 204 GLU B C 1
ATOM 1603 O O . GLU B 1 159 ? -11.805 -16.998 7.152 1.00 43.21 204 GLU B O 1
ATOM 1609 N N . ASN B 1 160 ? -11.550 -17.101 9.395 1.00 36.95 205 ASN B N 1
ATOM 1610 C CA . ASN B 1 160 ? -12.760 -17.891 9.645 1.00 37.19 205 ASN B CA 1
ATOM 1611 C C . ASN B 1 160 ? -14.000 -17.024 9.877 1.00 34.69 205 ASN B C 1
ATOM 1612 O O . ASN B 1 160 ? -15.087 -17.541 10.130 1.00 31.53 205 ASN B O 1
ATOM 1617 N N . ILE B 1 161 ? -13.839 -15.709 9.820 1.00 29.69 206 ILE B N 1
ATOM 1618 C CA . ILE B 1 161 ? -14.992 -14.820 9.891 1.00 34.43 206 ILE B CA 1
ATOM 1619 C C . ILE B 1 161 ? -15.209 -14.173 8.537 1.00 35.12 206 ILE B C 1
ATOM 1620 O O . ILE B 1 161 ? -14.405 -13.353 8.096 1.00 37.07 206 ILE B O 1
ATOM 1625 N N . ILE B 1 162 ? -16.301 -14.547 7.882 1.00 36.75 207 ILE B N 1
ATOM 1626 C CA . ILE B 1 162 ? -16.593 -14.060 6.543 1.00 38.30 207 ILE B CA 1
ATOM 1627 C C . ILE B 1 162 ? -17.985 -13.457 6.479 1.00 36.54 207 ILE B C 1
ATOM 1628 O O . ILE B 1 162 ? -18.975 -14.176 6.601 1.00 38.38 207 ILE B O 1
ATOM 1633 N N . HIS B 1 163 ? -18.050 -12.141 6.287 1.00 40.15 208 HIS B N 1
ATOM 1634 C CA . HIS B 1 163 ? -19.320 -11.434 6.164 1.00 49.22 208 HIS B CA 1
ATOM 1635 C C . HIS B 1 163 ? -20.200 -11.732 7.380 1.00 43.74 208 HIS B C 1
ATOM 1636 O O . HIS B 1 163 ? -21.357 -12.117 7.241 1.00 38.67 208 HIS B O 1
ATOM 1643 N N . ASN B 1 164 ? -19.615 -11.590 8.566 1.00 35.76 209 ASN B N 1
ATOM 1644 C CA . ASN B 1 164 ? -20.319 -11.815 9.832 1.00 36.69 209 ASN B CA 1
ATOM 1645 C C . ASN B 1 164 ? -20.844 -13.244 10.008 1.00 34.98 209 ASN B C 1
ATOM 1646 O O . ASN B 1 164 ? -21.850 -13.473 10.678 1.00 33.70 209 ASN B O 1
ATOM 1651 N N . ARG B 1 165 ? -20.161 -14.203 9.401 1.00 28.61 210 ARG B N 1
ATOM 1652 C CA . ARG B 1 165 ? -20.496 -15.606 9.576 1.00 27.77 210 ARG B CA 1
ATOM 1653 C C . ARG B 1 165 ? -19.252 -16.368 10.023 1.00 26.15 210 ARG B C 1
ATOM 1654 O O . ARG B 1 165 ? -18.219 -16.335 9.357 1.00 27.05 210 ARG B O 1
ATOM 1662 N N . VAL B 1 166 ? -19.356 -17.037 11.165 1.00 24.37 211 VAL B N 1
ATOM 1663 C CA . VAL B 1 166 ? -18.244 -17.781 11.743 1.00 23.57 211 VAL B CA 1
ATOM 1664 C C . VAL B 1 166 ? -18.213 -19.210 11.222 1.00 24.83 211 VAL B C 1
ATOM 1665 O O . VAL B 1 166 ? -19.191 -19.937 11.349 1.00 30.59 211 VAL B O 1
ATOM 1669 N N . THR B 1 167 ? -17.092 -19.613 10.631 1.00 26.09 212 THR B N 1
ATOM 1670 C CA . THR B 1 167 ? -16.922 -20.996 10.232 1.00 27.97 212 THR B CA 1
ATOM 1671 C C . THR B 1 167 ? -16.156 -21.757 11.295 1.00 34.79 212 THR B C 1
ATOM 1672 O O . THR B 1 167 ? -15.057 -21.364 11.656 1.00 27.64 212 THR B O 1
ATOM 1676 N N . PHE B 1 168 ? -16.729 -22.843 11.797 1.00 32.69 213 PHE B N 1
ATOM 1677 C CA . PHE B 1 168 ? -15.962 -23.746 12.645 1.00 38.81 213 PHE B CA 1
ATOM 1678 C C . PHE B 1 168 ? -15.408 -24.863 11.774 1.00 38.61 213 PHE B C 1
ATOM 1679 O O . PHE B 1 168 ? -16.149 -25.735 11.320 1.00 36.25 213 PHE B O 1
ATOM 1687 N N . VAL B 1 169 ? -14.102 -24.822 11.519 1.00 37.30 214 VAL B N 1
ATOM 1688 C CA . VAL B 1 169 ? -13.504 -25.701 10.521 1.00 44.39 214 VAL B CA 1
ATOM 1689 C C . VAL B 1 169 ? -13.453 -27.149 11.000 1.00 46.63 214 VAL B C 1
ATOM 1690 O O . VAL B 1 169 ? -13.695 -27.439 12.171 1.00 44.85 214 VAL B O 1
ATOM 1694 N N . LYS B 1 170 ? -13.151 -28.045 10.069 1.00 55.42 215 LYS B N 1
ATOM 1695 C CA . LYS B 1 170 ? -13.135 -29.483 10.318 1.00 66.87 215 LYS B CA 1
ATOM 1696 C C . LYS B 1 170 ? -12.119 -29.891 11.383 1.00 71.22 215 LYS B C 1
ATOM 1697 O O . LYS B 1 170 ? -11.039 -29.307 11.479 1.00 76.33 215 LYS B O 1
ATOM 1703 N N . THR B 1 171 ? -12.471 -30.893 12.185 1.00 68.95 216 THR B N 1
ATOM 1704 C CA . THR B 1 171 ? -11.533 -31.473 13.142 1.00 66.30 216 THR B CA 1
ATOM 1705 C C . THR B 1 171 ? -11.504 -32.996 13.032 1.00 72.84 216 THR B C 1
ATOM 1706 O O . THR B 1 171 ? -12.037 -33.570 12.083 1.00 73.64 216 THR B O 1
ATOM 1710 N N . THR B 1 173 ? -13.735 -34.852 16.374 1.00 79.31 218 THR B N 1
ATOM 1711 C CA . THR B 1 173 ? -13.821 -34.754 14.922 1.00 77.52 218 THR B CA 1
ATOM 1712 C C . THR B 1 173 ? -15.209 -34.305 14.483 1.00 74.34 218 THR B C 1
ATOM 1713 O O . THR B 1 173 ? -16.208 -34.962 14.772 1.00 73.53 218 THR B O 1
ATOM 1717 N N . ASN B 1 174 ? -15.261 -33.179 13.781 1.00 71.74 219 ASN B N 1
ATOM 1718 C CA . ASN B 1 174 ? -16.529 -32.612 13.345 1.00 72.72 219 ASN B CA 1
ATOM 1719 C C . ASN B 1 174 ? -16.461 -32.086 11.916 1.00 67.32 219 ASN B C 1
ATOM 1720 O O . ASN B 1 174 ? -15.410 -31.626 11.464 1.00 63.91 219 ASN B O 1
ATOM 1725 N N . LYS B 1 175 ? -17.586 -32.165 11.211 1.00 63.64 220 LYS B N 1
ATOM 1726 C CA . LYS B 1 175 ? -17.735 -31.500 9.921 1.00 58.28 220 LYS B CA 1
ATOM 1727 C C . LYS B 1 175 ? -17.652 -29.995 10.109 1.00 50.51 220 LYS B C 1
ATOM 1728 O O . LYS B 1 175 ? -17.929 -29.491 11.196 1.00 40.77 220 LYS B O 1
ATOM 1734 N N . PRO B 1 176 ? -17.279 -29.265 9.050 1.00 43.51 221 PRO B N 1
ATOM 1735 C CA . PRO B 1 176 ? -17.338 -27.805 9.151 1.00 40.95 221 PRO B CA 1
ATOM 1736 C C . PRO B 1 176 ? -18.781 -27.324 9.249 1.00 36.66 221 PRO B C 1
ATOM 1737 O O . PRO B 1 176 ? -19.675 -27.970 8.718 1.00 41.61 221 PRO B O 1
ATOM 1741 N N . ARG B 1 177 ? -19.003 -26.214 9.937 1.00 37.30 222 ARG B N 1
ATOM 1742 C CA . ARG B 1 177 ? -20.322 -25.596 9.966 1.00 35.75 222 ARG B CA 1
ATOM 1743 C C . ARG B 1 177 ? -20.154 -24.100 10.162 1.00 35.35 222 ARG B C 1
ATOM 1744 O O . ARG B 1 177 ? -19.114 -23.641 10.629 1.00 32.64 222 ARG B O 1
ATOM 1752 N N . THR B 1 178 ? -21.188 -23.349 9.815 1.00 26.90 223 THR B N 1
ATOM 1753 C CA . THR B 1 178 ? -21.118 -21.901 9.797 1.00 25.69 223 THR B CA 1
ATOM 1754 C C . THR B 1 178 ? -22.273 -21.322 10.616 1.00 25.45 223 THR B C 1
ATOM 1755 O O . THR B 1 178 ? -23.395 -21.814 10.544 1.00 24.05 223 THR B O 1
ATOM 1759 N N . VAL B 1 179 ? -21.995 -20.289 11.399 1.00 21.10 224 VAL B N 1
ATOM 1760 C CA . VAL B 1 179 ? -23.017 -19.687 12.266 1.00 23.60 224 VAL B CA 1
ATOM 1761 C C . VAL B 1 179 ? -22.913 -18.169 12.189 1.00 23.38 224 VAL B C 1
ATOM 1762 O O . VAL B 1 179 ? -21.829 -17.603 12.391 1.00 23.01 224 VAL B O 1
ATOM 1766 N N . PRO B 1 180 ? -24.031 -17.497 11.902 1.00 22.60 225 PRO B N 1
ATOM 1767 C CA . PRO B 1 180 ? -23.956 -16.038 11.795 1.00 28.07 225 PRO B CA 1
ATOM 1768 C C . PRO B 1 180 ? -23.785 -15.371 13.153 1.00 25.44 225 PRO B C 1
ATOM 1769 O O . PRO B 1 180 ? -24.279 -15.868 14.174 1.00 21.68 225 PRO B O 1
ATOM 1773 N N . ILE B 1 181 ? -23.065 -14.255 13.162 1.00 29.50 226 ILE B N 1
ATOM 1774 C CA . ILE B 1 181 ? -22.982 -13.404 14.335 1.00 26.39 226 ILE B CA 1
ATOM 1775 C C . ILE B 1 181 ? -23.283 -11.974 13.934 1.00 27.54 226 ILE B C 1
ATOM 1776 O O . ILE B 1 181 ? -23.191 -11.613 12.752 1.00 23.34 226 ILE B O 1
ATOM 1781 N N . SER B 1 182 ? -23.662 -11.162 14.915 1.00 21.69 227 SER B N 1
ATOM 1782 C CA . SER B 1 182 ? -23.935 -9.752 14.663 1.00 31.12 227 SER B CA 1
ATOM 1783 C C . SER B 1 182 ? -22.661 -8.981 14.313 1.00 30.04 227 SER B C 1
ATOM 1784 O O . SER B 1 182 ? -21.550 -9.425 14.607 1.00 24.85 227 SER B O 1
ATOM 1787 N N . GLU B 1 183 ? -22.836 -7.814 13.698 1.00 33.17 228 GLU B N 1
ATOM 1788 C CA . GLU B 1 183 ? -21.716 -6.928 13.409 1.00 32.18 228 GLU B CA 1
ATOM 1789 C C . GLU B 1 183 ? -20.998 -6.542 14.700 1.00 34.51 228 GLU B C 1
ATOM 1790 O O . GLU B 1 183 ? -19.770 -6.464 14.734 1.00 34.67 228 GLU B O 1
ATOM 1796 N N . ALA B 1 184 ? -21.767 -6.337 15.768 1.00 36.18 229 ALA B N 1
ATOM 1797 C CA . ALA B 1 184 ? -21.209 -5.944 17.063 1.00 36.18 229 ALA B CA 1
ATOM 1798 C C . ALA B 1 184 ? -20.275 -7.004 17.634 1.00 35.23 229 ALA B C 1
ATOM 1799 O O . ALA B 1 184 ? -19.201 -6.692 18.151 1.00 32.90 229 ALA B O 1
ATOM 1801 N N . VAL B 1 185 ? -20.694 -8.260 17.544 1.00 25.47 230 VAL B N 1
ATOM 1802 C CA . VAL B 1 185 ? -19.880 -9.366 18.027 1.00 24.86 230 VAL B CA 1
ATOM 1803 C C . VAL B 1 185 ? -18.643 -9.550 17.157 1.00 26.97 230 VAL B C 1
ATOM 1804 O O . VAL B 1 185 ? -17.532 -9.702 17.671 1.00 28.68 230 VAL B O 1
ATOM 1808 N N . ALA B 1 186 ? -18.844 -9.538 15.841 1.00 27.23 231 ALA B N 1
ATOM 1809 C CA . ALA B 1 186 ? -17.735 -9.655 14.897 1.00 34.27 231 ALA B CA 1
ATOM 1810 C C . ALA B 1 186 ? -16.708 -8.560 15.137 1.00 37.17 231 ALA B C 1
ATOM 1811 O O . ALA B 1 186 ? -15.503 -8.801 15.078 1.00 40.02 231 ALA B O 1
ATOM 1813 N N . LYS B 1 187 ? -17.198 -7.353 15.404 1.00 38.72 232 LYS B N 1
ATOM 1814 C CA . LYS B 1 187 ? -16.326 -6.221 15.673 1.00 41.87 232 LYS B CA 1
ATOM 1815 C C . LYS B 1 187 ? -15.517 -6.453 16.946 1.00 39.24 232 LYS B C 1
ATOM 1816 O O . LYS B 1 187 ? -14.309 -6.217 16.983 1.00 42.86 232 LYS B O 1
ATOM 1822 N N . MET B 1 188 ? -16.188 -6.925 17.986 1.00 36.01 233 MET B N 1
ATOM 1823 C CA . MET B 1 188 ? -15.528 -7.157 19.254 1.00 41.01 233 MET B CA 1
ATOM 1824 C C . MET B 1 188 ? -14.410 -8.187 19.147 1.00 37.99 233 MET B C 1
ATOM 1825 O O . MET B 1 188 ? -13.337 -7.992 19.706 1.00 41.12 233 MET B O 1
ATOM 1830 N N . ILE B 1 189 ? -14.653 -9.281 18.431 1.00 35.73 234 ILE B N 1
ATOM 1831 C CA . ILE B 1 189 ? -13.683 -10.377 18.436 1.00 43.09 234 ILE B CA 1
ATOM 1832 C C . ILE B 1 189 ? -12.662 -10.386 17.298 1.00 42.87 234 ILE B C 1
ATOM 1833 O O . ILE B 1 189 ? -11.667 -11.097 17.391 1.00 46.03 234 ILE B O 1
ATOM 1838 N N . ALA B 1 190 ? -12.880 -9.628 16.226 1.00 44.05 235 ALA B N 1
ATOM 1839 C CA . ALA B 1 190 ? -12.039 -9.837 15.043 1.00 47.56 235 ALA B CA 1
ATOM 1840 C C . ALA B 1 190 ? -11.341 -8.613 14.451 1.00 58.02 235 ALA B C 1
ATOM 1841 O O . ALA B 1 190 ? -10.302 -8.767 13.802 1.00 62.92 235 ALA B O 1
ATOM 1843 N N . ASP B 1 191 ? -11.882 -7.412 14.647 1.00 49.90 236 ASP B N 1
ATOM 1844 C CA . ASP B 1 191 ? -11.295 -6.245 13.977 1.00 60.58 236 ASP B CA 1
ATOM 1845 C C . ASP B 1 191 ? -9.833 -6.007 14.317 1.00 58.81 236 ASP B C 1
ATOM 1846 O O . ASP B 1 191 ? -9.409 -6.137 15.469 1.00 55.66 236 ASP B O 1
ATOM 1851 N N . ASN B 1 192 ? -9.076 -5.667 13.279 1.00 60.32 237 ASN B N 1
ATOM 1852 C CA . ASN B 1 192 ? -7.661 -5.360 13.403 1.00 66.96 237 ASN B CA 1
ATOM 1853 C C . ASN B 1 192 ? -6.916 -6.528 14.036 1.00 61.96 237 ASN B C 1
ATOM 1854 O O . ASN B 1 192 ? -5.964 -6.343 14.796 1.00 59.87 237 ASN B O 1
ATOM 1859 N N . LYS B 1 193 ? -7.378 -7.735 13.723 1.00 38.81 238 LYS B N 1
ATOM 1860 C CA . LYS B 1 193 ? -6.722 -8.952 14.174 1.00 43.40 238 LYS B CA 1
ATOM 1861 C C . LYS B 1 193 ? -6.491 -9.884 12.991 1.00 45.88 238 LYS B C 1
ATOM 1862 O O . LYS B 1 193 ? -7.338 -10.007 12.105 1.00 43.53 238 LYS B O 1
ATOM 1868 N N . ARG B 1 194 ? -5.329 -10.522 12.967 1.00 42.50 239 ARG B N 1
ATOM 1869 C CA . ARG B 1 194 ? -5.041 -11.514 11.941 1.00 48.57 239 ARG B CA 1
ATOM 1870 C C . ARG B 1 194 ? -4.559 -12.793 12.618 1.00 45.30 239 ARG B C 1
ATOM 1871 O O . ARG B 1 194 ? -4.041 -12.752 13.740 1.00 43.18 239 ARG B O 1
ATOM 1879 N N . GLY B 1 195 ? -4.741 -13.929 11.951 1.00 41.48 240 GLY B N 1
ATOM 1880 C CA . GLY B 1 195 ? -4.384 -15.204 12.549 1.00 42.10 240 GLY B CA 1
ATOM 1881 C C . GLY B 1 195 ? -5.334 -15.575 13.673 1.00 35.98 240 GLY B C 1
ATOM 1882 O O . GLY B 1 195 ? -6.504 -15.185 13.645 1.00 37.77 240 GLY B O 1
ATOM 1883 N N . PHE B 1 196 ? -4.848 -16.334 14.655 1.00 30.25 241 PHE B N 1
ATOM 1884 C CA . PHE B 1 196 ? -5.699 -16.740 15.787 1.00 29.28 241 PHE B CA 1
ATOM 1885 C C . PHE B 1 196 ? -6.246 -15.512 16.499 1.00 32.88 241 PHE B C 1
ATOM 1886 O O . PHE B 1 196 ? -5.491 -14.587 16.809 1.00 30.10 241 PHE B O 1
ATOM 1894 N N . LEU B 1 197 ? -7.558 -15.499 16.742 1.00 31.53 242 LEU B N 1
ATOM 1895 C CA . LEU B 1 197 ? -8.200 -14.350 17.358 1.00 32.54 242 LEU B CA 1
ATOM 1896 C C . LEU B 1 197 ? -7.927 -14.233 18.855 1.00 35.29 242 LEU B C 1
ATOM 1897 O O . LEU B 1 197 ? -7.915 -13.130 19.391 1.00 30.40 242 LEU B O 1
ATOM 1902 N N . PHE B 1 198 ? -7.735 -15.360 19.537 1.00 28.86 243 PHE B N 1
ATOM 1903 C CA . PHE B 1 198 ? -7.655 -15.339 21.000 1.00 29.33 243 PHE B CA 1
ATOM 1904 C C . PHE B 1 198 ? -6.347 -15.906 21.582 1.00 29.85 243 PHE B C 1
ATOM 1905 O O . PHE B 1 198 ? -6.356 -16.927 22.270 1.00 32.17 243 PHE B O 1
ATOM 1913 N N . PRO B 1 199 ? -5.221 -15.227 21.327 1.00 30.74 244 PRO B N 1
ATOM 1914 C CA . PRO B 1 199 ? -3.930 -15.758 21.777 1.00 31.66 244 PRO B CA 1
ATOM 1915 C C . PRO B 1 199 ? -3.779 -15.758 23.307 1.00 36.83 244 PRO B C 1
ATOM 1916 O O . PRO B 1 199 ? -2.949 -16.504 23.832 1.00 36.78 244 PRO B O 1
ATOM 1920 N N . ASP B 1 200 ? -4.560 -14.938 24.008 1.00 33.44 245 ASP B N 1
ATOM 1921 C CA . ASP B 1 200 ? -4.467 -14.882 25.467 1.00 37.42 245 ASP B CA 1
ATOM 1922 C C . ASP B 1 200 ? -5.632 -15.606 26.148 1.00 35.22 245 ASP B C 1
ATOM 1923 O O . ASP B 1 200 ? -5.994 -15.288 27.287 1.00 36.04 245 ASP B O 1
ATOM 1928 N N . ALA B 1 201 ? -6.215 -16.582 25.461 1.00 32.84 246 A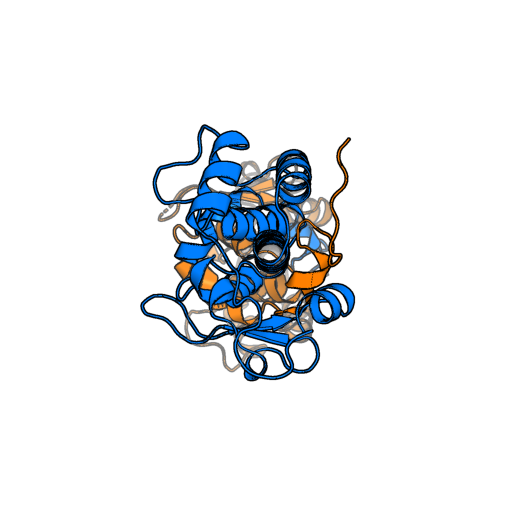LA B N 1
ATOM 1929 C CA . ALA B 1 201 ? -7.213 -17.444 26.093 1.00 33.84 246 ALA B CA 1
ATOM 1930 C C . ALA B 1 201 ? -6.596 -18.109 27.316 1.00 37.74 246 ALA B C 1
ATOM 1931 O O . ALA B 1 201 ? -5.415 -18.450 27.308 1.00 38.98 246 ALA B O 1
ATOM 1933 N N . ASP B 1 202 ? -7.399 -18.289 28.359 1.00 39.19 247 ASP B N 1
ATOM 1934 C CA . ASP B 1 202 ? -6.944 -18.900 29.601 1.00 42.61 247 ASP B CA 1
ATOM 1935 C C . ASP B 1 202 ? -8.058 -19.778 30.153 1.00 37.89 247 ASP B C 1
ATOM 1936 O O . ASP B 1 202 ? -8.839 -19.337 30.995 1.00 39.01 247 ASP B O 1
ATOM 1941 N N . TYR B 1 203 ? -8.124 -21.020 29.689 1.00 31.38 248 TYR B N 1
ATOM 1942 C CA . TYR B 1 203 ? -9.232 -21.893 30.055 1.00 34.70 248 TYR B CA 1
ATOM 1943 C C . TYR B 1 203 ? -9.314 -22.256 31.554 1.00 34.39 248 TYR B C 1
ATOM 1944 O O . TYR B 1 203 ? -10.411 -22.217 32.124 1.00 34.69 248 TYR B O 1
ATOM 1953 N N . PRO B 1 204 ? -8.181 -22.621 32.201 1.00 37.00 249 PRO B N 1
ATOM 1954 C CA . PRO B 1 204 ? -8.300 -22.908 33.637 1.00 36.00 249 PRO B CA 1
ATOM 1955 C C . PRO B 1 204 ? -8.844 -21.735 34.437 1.00 34.61 249 PRO B C 1
ATOM 1956 O O . PRO B 1 204 ? -9.553 -21.956 35.414 1.00 34.99 249 PRO B O 1
ATOM 1960 N N . ARG B 1 205 ? -8.520 -20.513 34.032 1.00 33.08 250 ARG B N 1
ATOM 1961 C CA . ARG B 1 205 ? -9.007 -19.344 34.746 1.00 37.68 250 ARG B CA 1
ATOM 1962 C C . ARG B 1 205 ? -10.492 -19.177 34.483 1.00 32.41 250 ARG B C 1
ATOM 1963 O O . ARG B 1 205 ? -11.264 -18.869 35.395 1.00 33.32 250 ARG B O 1
ATOM 1971 N N . PHE B 1 206 ? -10.875 -19.397 33.229 1.00 30.64 251 PHE B N 1
ATOM 1972 C CA . PHE B 1 206 ? -12.273 -19.367 32.813 1.00 30.60 251 PHE B CA 1
ATOM 1973 C C . PHE B 1 206 ? -13.078 -20.371 33.628 1.00 30.37 251 PHE B C 1
ATOM 1974 O O . PHE B 1 206 ? -14.177 -20.080 34.107 1.00 30.70 251 PHE B O 1
ATOM 1982 N N . ARG B 1 207 ? -12.519 -21.564 33.757 1.00 31.04 252 ARG B N 1
ATOM 1983 C CA . ARG B 1 207 ? -13.179 -22.658 34.436 1.00 34.74 252 ARG B CA 1
ATOM 1984 C C . ARG B 1 207 ? -13.400 -22.332 35.922 1.00 38.69 252 ARG B C 1
ATOM 1985 O O . ARG B 1 207 ? -14.480 -22.581 36.471 1.00 35.23 252 ARG B O 1
ATOM 1993 N N . ARG B 1 208 ? -12.385 -21.762 36.566 1.00 35.46 253 ARG B N 1
ATOM 1994 C CA . ARG B 1 208 ? -12.504 -21.402 37.981 1.00 37.76 253 ARG B CA 1
ATOM 1995 C C . ARG B 1 208 ? -13.583 -20.351 38.193 1.00 37.25 253 ARG B C 1
ATOM 1996 O O . ARG B 1 208 ? -14.326 -20.402 39.168 1.00 42.96 253 ARG B O 1
ATOM 2004 N N . THR B 1 209 ? -13.669 -19.400 37.268 1.00 35.31 254 THR B N 1
ATOM 2005 C CA . THR B 1 209 ? -14.668 -18.347 37.352 1.00 34.94 254 THR B CA 1
ATOM 2006 C C . THR B 1 209 ? -16.056 -18.942 37.143 1.00 34.65 254 THR B C 1
ATOM 2007 O O . THR B 1 209 ? -16.989 -18.663 37.897 1.00 37.82 254 THR B O 1
ATOM 2011 N N . MET B 1 210 ? -16.178 -19.771 36.110 1.00 38.18 255 MET B N 1
ATOM 2012 C CA . MET B 1 210 ? -17.416 -20.480 35.811 1.00 40.05 255 MET B CA 1
ATOM 2013 C C . MET B 1 210 ? -17.918 -21.253 37.033 1.00 38.07 255 MET B C 1
ATOM 2014 O O . MET B 1 210 ? -19.090 -21.163 37.399 1.00 36.92 255 MET B O 1
ATOM 2019 N N . LYS B 1 211 ? -17.013 -21.997 37.663 1.00 36.68 256 LYS B N 1
ATOM 2020 C CA . LYS B 1 211 ? -17.344 -22.829 38.817 1.00 40.52 256 LYS B CA 1
ATOM 2021 C C . LYS B 1 211 ? -17.783 -21.998 40.030 1.00 44.42 256 LYS B C 1
ATOM 2022 O O . LYS B 1 211 ? -18.579 -22.460 40.853 1.00 43.07 256 LYS B O 1
ATOM 2028 N N . ALA B 1 212 ? -17.268 -20.777 40.139 1.00 40.33 257 ALA B N 1
ATOM 2029 C CA . ALA B 1 212 ? -17.686 -19.877 41.210 1.00 48.49 257 ALA B CA 1
ATOM 2030 C C . ALA B 1 212 ? -19.132 -19.441 40.994 1.00 49.38 257 ALA B C 1
ATOM 2031 O O . ALA B 1 212 ? -19.918 -19.356 41.936 1.00 43.05 257 ALA B O 1
ATOM 2033 N N . ILE B 1 213 ? -19.465 -19.174 39.735 1.00 38.78 258 ILE B N 1
ATOM 2034 C CA . ILE B 1 213 ? -20.808 -18.764 39.340 1.00 42.61 258 ILE B CA 1
ATOM 2035 C C . ILE B 1 213 ? -21.801 -19.923 39.404 1.00 39.22 258 ILE B C 1
ATOM 2036 O O . ILE B 1 213 ? -22.948 -19.737 39.796 1.00 40.23 258 ILE B O 1
ATOM 2041 N N . LYS B 1 214 ? -21.359 -21.111 38.990 1.00 39.19 259 LYS B N 1
ATOM 2042 C CA . LYS B 1 214 ? -22.222 -22.291 38.942 1.00 41.70 259 LYS B CA 1
ATOM 2043 C C . LYS B 1 214 ? -21.623 -23.451 39.737 1.00 42.32 259 LYS B C 1
ATOM 2044 O O . LYS B 1 214 ? -21.026 -24.356 39.158 1.00 49.18 259 LYS B O 1
ATOM 2050 N N . PRO B 1 215 ? -21.794 -23.427 41.075 1.00 44.20 260 PRO B N 1
ATOM 2051 C CA . PRO B 1 215 ? -21.185 -24.396 41.996 1.00 47.25 260 PRO B CA 1
ATOM 2052 C C . PRO B 1 215 ? -21.606 -25.838 41.737 1.00 49.40 260 PRO B C 1
ATOM 2053 O O . PRO B 1 215 ? -20.918 -26.760 42.175 1.00 61.31 260 PRO B O 1
ATOM 2057 N N . ASP B 1 216 ? -22.719 -26.029 41.037 1.00 48.67 261 ASP B N 1
ATOM 2058 C CA . ASP B 1 216 ? -23.227 -27.370 40.771 1.00 58.21 261 ASP B CA 1
ATOM 2059 C C . ASP B 1 216 ? -22.819 -27.885 39.391 1.00 54.27 261 ASP B C 1
ATOM 2060 O O . ASP B 1 216 ? -23.340 -28.893 38.918 1.00 54.43 261 ASP B O 1
ATOM 2065 N N . LEU B 1 217 ? -21.885 -27.189 38.752 1.00 55.18 262 LEU B N 1
ATOM 2066 C CA . LEU B 1 217 ? -21.366 -27.616 37.455 1.00 54.35 262 LEU B CA 1
ATOM 2067 C C . LEU B 1 217 ? -20.520 -28.886 37.576 1.00 56.74 262 LEU B C 1
ATOM 2068 O O . LEU B 1 217 ? -19.495 -28.883 38.253 1.00 58.68 262 LEU B O 1
ATOM 2073 N N . PRO B 1 218 ? -20.944 -29.973 36.908 1.00 62.80 263 PRO B N 1
ATOM 2074 C CA . PRO B 1 218 ? -20.205 -31.243 36.921 1.00 66.32 263 PRO B CA 1
ATOM 2075 C C . PRO B 1 218 ? -18.795 -31.084 36.358 1.00 66.20 263 PRO B C 1
ATOM 2076 O O . PRO B 1 218 ? -18.552 -30.159 35.582 1.00 61.26 263 PRO B O 1
ATOM 2080 N N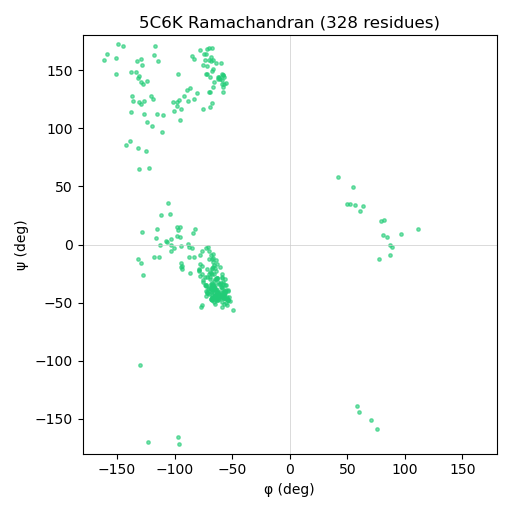 . MET B 1 219 ? -17.888 -31.978 36.742 1.00 65.08 264 MET B N 1
ATOM 2081 C CA . MET B 1 219 ? -16.488 -31.878 36.336 1.00 65.92 264 MET B CA 1
ATOM 2082 C C . MET B 1 219 ? -16.315 -31.865 34.819 1.00 65.55 264 MET B C 1
ATOM 2083 O O . MET B 1 219 ? -16.955 -32.637 34.104 1.00 67.41 264 MET B O 1
ATOM 2088 N N . GLY B 1 220 ? -15.457 -30.968 34.339 1.00 63.91 265 GLY B N 1
ATOM 2089 C CA . GLY B 1 220 ? -15.072 -30.934 32.940 1.00 66.07 265 GLY B CA 1
ATOM 2090 C C . GLY B 1 220 ? -16.079 -30.320 31.981 1.00 63.22 265 GLY B C 1
ATOM 2091 O O . GLY B 1 220 ? -15.751 -30.039 30.822 1.00 52.97 265 GLY B O 1
ATOM 2092 N N . GLN B 1 221 ? -17.304 -30.102 32.447 1.00 62.45 266 GLN B N 1
ATOM 2093 C CA . GLN B 1 221 ? -18.331 -29.570 31.560 1.00 63.61 266 GLN B CA 1
ATOM 2094 C C . GLN B 1 221 ? -18.264 -28.057 31.409 1.00 52.13 266 GLN B C 1
ATOM 2095 O O . GLN B 1 221 ? -19.194 -27.450 30.884 1.00 47.42 266 GLN B O 1
ATOM 2101 N N . ALA B 1 222 ? -17.165 -27.447 31.844 1.00 45.16 267 ALA B N 1
ATOM 2102 C CA . ALA B 1 222 ? -16.989 -26.016 31.639 1.00 41.71 267 ALA B CA 1
ATOM 2103 C C . ALA B 1 222 ? -16.818 -25.701 30.153 1.00 38.77 267 ALA B C 1
ATOM 2104 O O . ALA B 1 222 ? -17.113 -24.590 29.707 1.00 35.86 267 ALA B O 1
ATOM 2106 N N . THR B 1 223 ? -16.344 -26.678 29.384 1.00 39.23 268 THR B N 1
ATOM 2107 C CA . THR B 1 223 ? -16.173 -26.475 27.951 1.00 34.01 268 THR B CA 1
ATOM 2108 C C . THR B 1 223 ? -17.509 -26.414 27.214 1.00 39.53 268 THR B C 1
ATOM 2109 O O . THR B 1 223 ? -17.575 -25.878 26.105 1.00 38.86 268 THR B O 1
ATOM 2113 N N . HIS B 1 224 ? -18.566 -26.955 27.822 1.00 36.67 269 HIS B N 1
ATOM 2114 C CA . HIS B 1 224 ? -19.851 -27.081 27.126 1.00 33.30 269 HIS B CA 1
ATOM 2115 C C . HIS B 1 224 ? -21.002 -26.308 27.746 1.00 32.52 269 HIS B C 1
ATOM 2116 O O . HIS B 1 224 ? -22.056 -26.190 27.139 1.00 31.89 269 HIS B O 1
ATOM 2123 N N . ALA B 1 225 ? -20.804 -25.790 28.954 1.00 24.53 270 ALA B N 1
ATOM 2124 C CA . ALA B 1 225 ? -21.866 -25.072 29.650 1.00 26.70 270 ALA B CA 1
ATOM 2125 C C . ALA B 1 225 ? -22.404 -23.911 28.805 1.00 21.78 270 ALA B C 1
ATOM 2126 O O . ALA B 1 225 ? -23.608 -23.688 28.749 1.00 22.76 270 ALA B O 1
ATOM 2128 N N . LEU B 1 226 ? -21.522 -23.190 28.127 1.00 20.39 271 LEU B N 1
ATOM 2129 C CA . LEU B 1 226 ? -21.979 -22.021 27.371 1.00 22.98 271 LEU B CA 1
ATOM 2130 C C . LEU B 1 226 ? -22.738 -22.452 26.124 1.00 23.32 271 LEU B C 1
ATOM 2131 O O . LEU B 1 226 ? -23.704 -21.797 25.712 1.00 20.73 271 LEU B O 1
ATOM 2136 N N . ARG B 1 227 ? -22.302 -23.563 25.535 1.00 19.62 272 ARG B N 1
ATOM 2137 C CA . ARG B 1 227 ? -23.027 -24.197 24.444 1.00 19.02 272 ARG B CA 1
ATOM 2138 C C . ARG B 1 227 ? -24.409 -24.640 24.930 1.00 23.78 272 ARG B C 1
ATOM 2139 O O . ARG B 1 227 ? -25.418 -24.347 24.281 1.00 18.37 272 ARG B O 1
ATOM 2147 N N . HIS B 1 228 ? -24.474 -25.316 26.079 1.00 22.24 273 HIS B N 1
ATOM 2148 C CA . HIS B 1 228 ? -25.781 -25.683 26.634 1.00 18.07 273 HIS B CA 1
ATOM 2149 C C . HIS B 1 228 ? -26.637 -24.456 26.925 1.00 18.00 273 HIS B C 1
ATOM 2150 O O . HIS B 1 228 ? -27.861 -24.498 26.791 1.00 22.32 273 HIS B O 1
ATOM 2157 N N . SER B 1 229 ? -25.999 -23.366 27.330 1.00 18.89 274 SER B N 1
ATOM 2158 C CA . SER B 1 229 ? -26.730 -22.136 27.611 1.00 18.17 274 SER B CA 1
ATOM 2159 C C . SER B 1 229 ? -27.308 -21.554 26.339 1.00 18.94 274 SER B C 1
ATOM 2160 O O . SER B 1 229 ? -28.489 -21.199 26.293 1.00 19.51 274 SER B O 1
ATOM 2163 N N . PHE B 1 230 ? -26.485 -21.458 25.305 1.00 17.92 275 PHE B N 1
ATOM 2164 C CA . PHE B 1 230 ? -26.981 -21.051 23.999 1.00 20.09 275 PHE B CA 1
ATOM 2165 C C . PHE B 1 230 ? -28.212 -21.849 23.596 1.00 22.88 275 PHE B C 1
ATOM 2166 O O . PHE B 1 230 ? -29.269 -21.276 23.317 1.00 18.74 275 PHE B O 1
ATOM 2174 N N . ALA B 1 231 ? -28.070 -23.170 23.569 1.00 23.42 276 ALA B N 1
ATOM 2175 C CA . ALA B 1 231 ? -29.128 -24.034 23.052 1.00 20.52 276 ALA B CA 1
ATOM 2176 C C . ALA B 1 231 ? -30.402 -23.943 23.886 1.00 22.62 276 ALA B C 1
ATOM 2177 O O . ALA B 1 231 ? -31.503 -23.924 23.345 1.00 17.12 276 ALA B O 1
ATOM 2179 N N . THR B 1 232 ? -30.251 -23.884 25.207 1.00 20.77 277 THR B N 1
ATOM 2180 C CA . THR B 1 232 ? -31.403 -23.858 26.094 1.00 20.17 277 THR B CA 1
ATOM 2181 C C . THR B 1 232 ? -32.211 -22.578 25.901 1.00 23.41 277 THR B C 1
ATOM 2182 O O . THR B 1 232 ? -33.430 -22.616 25.719 1.00 19.56 277 THR B O 1
ATOM 2186 N N . HIS B 1 233 ? -31.527 -21.444 25.925 1.00 21.45 278 HIS B N 1
ATOM 2187 C CA . HIS B 1 233 ? -32.189 -20.164 25.718 1.00 21.65 278 HIS B CA 1
ATOM 2188 C C . HIS B 1 233 ? -32.768 -20.039 24.306 1.00 21.54 278 HIS B C 1
ATOM 2189 O O . HIS B 1 233 ? -33.832 -19.438 24.112 1.00 19.69 278 HIS B O 1
ATOM 2196 N N . PHE B 1 234 ? -32.079 -20.617 23.328 1.00 16.43 279 PHE B N 1
ATOM 2197 C CA . PHE B 1 234 ? -32.590 -20.637 21.957 1.00 15.06 279 PHE B CA 1
ATOM 2198 C C . PHE B 1 234 ? -33.995 -21.241 21.892 1.00 18.80 279 PHE B C 1
ATOM 2199 O O . PHE B 1 234 ? -34.904 -20.694 21.250 1.00 17.32 279 PHE B O 1
ATOM 2207 N N . MET B 1 235 ? -34.172 -22.372 22.568 1.00 18.79 280 MET B N 1
ATOM 2208 C CA . MET B 1 235 ? -35.464 -23.049 22.604 1.00 16.07 280 MET B CA 1
ATOM 2209 C C . MET B 1 235 ? -36.494 -22.316 23.479 1.00 18.17 280 MET B C 1
ATOM 2210 O O . MET B 1 235 ? -37.652 -22.194 23.097 1.00 20.21 280 MET B O 1
ATOM 2215 N N . ILE B 1 236 ? -36.080 -21.858 24.659 1.00 22.25 281 ILE B N 1
ATOM 2216 C CA . ILE B 1 236 ? -36.968 -21.085 25.518 1.00 21.84 281 ILE B CA 1
ATOM 2217 C C . ILE B 1 236 ? -37.491 -19.878 24.748 1.00 24.13 281 ILE B C 1
ATOM 2218 O O . ILE B 1 236 ? -38.692 -19.557 24.800 1.00 21.21 281 ILE B O 1
ATOM 2223 N N . ASN B 1 237 ? -36.596 -19.252 23.989 1.00 18.88 282 ASN B N 1
ATOM 2224 C CA . ASN B 1 237 ? -36.920 -18.019 23.284 1.00 21.57 282 ASN B CA 1
ATOM 2225 C C . ASN B 1 237 ? -37.784 -18.236 22.028 1.00 20.09 282 ASN B C 1
ATOM 2226 O O . ASN B 1 237 ? -38.240 -17.281 21.410 1.00 23.91 282 ASN B O 1
ATOM 2231 N N . GLY B 1 238 ? -38.027 -19.492 21.667 1.00 25.11 283 GLY B N 1
ATOM 2232 C CA . GLY B 1 238 ? -38.948 -19.791 20.586 1.00 23.75 283 GLY B CA 1
ATOM 2233 C C . GLY B 1 238 ? -38.294 -20.361 19.344 1.00 19.12 283 GLY B C 1
ATOM 2234 O O . GLY B 1 238 ? -38.915 -20.434 18.281 1.00 23.56 283 GLY B O 1
ATOM 2235 N N . GLY B 1 239 ? -37.039 -20.763 19.482 1.00 15.53 284 GLY B N 1
ATOM 2236 C CA . GLY B 1 239 ? -36.290 -21.328 18.383 1.00 16.55 284 GLY B CA 1
ATOM 2237 C C . GLY B 1 239 ? -36.833 -22.676 17.978 1.00 19.15 284 GLY B C 1
ATOM 2238 O O . GLY B 1 239 ? -37.508 -23.365 18.751 1.00 19.98 284 GLY B O 1
ATOM 2239 N N . SER B 1 240 ? -36.532 -23.037 16.740 1.00 15.78 285 SER B N 1
ATOM 2240 C CA . SER B 1 240 ? -36.869 -24.334 16.172 1.00 17.95 285 SER B CA 1
ATOM 2241 C C . SER B 1 240 ? -35.794 -25.380 16.480 1.00 17.56 285 SER B C 1
ATOM 2242 O O . SER B 1 240 ? -34.598 -25.125 16.311 1.00 16.96 285 SER B O 1
ATOM 2245 N N . ILE B 1 241 ? -36.212 -26.569 16.894 1.00 17.25 286 ILE B N 1
ATOM 2246 C CA . ILE B 1 241 ? -35.252 -27.639 17.157 1.00 19.07 286 ILE B CA 1
ATOM 2247 C C . ILE B 1 241 ? -34.504 -28.048 15.862 1.00 23.71 286 ILE B C 1
ATOM 2248 O O . ILE B 1 241 ? -33.356 -28.484 15.910 1.00 16.26 286 ILE B O 1
ATOM 2253 N N . ILE B 1 242 ? -35.147 -27.891 14.710 1.00 17.74 287 ILE B N 1
ATOM 2254 C CA . ILE B 1 242 ? -34.508 -28.200 13.420 1.00 18.36 287 ILE B CA 1
ATOM 2255 C C . ILE B 1 242 ? -33.329 -27.261 13.163 1.00 19.55 287 ILE B C 1
ATOM 2256 O O . ILE B 1 242 ? -32.211 -27.687 12.787 1.00 20.87 287 ILE B O 1
ATOM 2261 N N . THR B 1 243 ? -33.570 -25.977 13.395 1.00 18.47 288 THR B N 1
ATOM 2262 C CA . THR B 1 243 ? -32.527 -24.967 13.207 1.00 19.49 288 THR B CA 1
ATOM 2263 C C . THR B 1 243 ? -31.396 -25.150 14.210 1.00 20.91 288 THR B C 1
ATOM 2264 O O . THR B 1 243 ? -30.215 -24.998 13.866 1.00 20.51 288 THR B O 1
ATOM 2268 N N . LEU B 1 244 ? -31.752 -25.505 15.442 1.00 15.84 289 LEU B N 1
ATOM 2269 C CA . LEU B 1 244 ? -30.742 -25.660 16.481 1.00 22.06 289 LEU B CA 1
ATOM 2270 C C . LEU B 1 244 ? -29.813 -26.821 16.138 1.00 18.67 289 LEU B C 1
ATOM 2271 O O . LEU B 1 244 ? -28.607 -26.750 16.378 1.00 19.27 289 LEU B O 1
ATOM 2276 N N . GLN B 1 245 ? -30.380 -27.889 15.577 1.00 19.49 290 GLN B N 1
ATOM 2277 C CA . GLN B 1 245 ? -29.570 -29.032 15.148 1.00 17.92 290 GLN B CA 1
ATOM 2278 C C . GLN B 1 245 ? -28.483 -28.580 14.182 1.00 15.91 290 GLN B C 1
ATOM 2279 O O . GLN B 1 245 ? -27.303 -28.910 14.354 1.00 21.06 290 GLN B O 1
ATOM 2285 N N . ARG B 1 246 ? -28.880 -27.830 13.159 1.00 25.39 291 ARG B N 1
ATOM 2286 C CA . ARG B 1 246 ? -27.926 -27.336 12.178 1.00 26.10 291 ARG B CA 1
ATOM 2287 C C . ARG B 1 246 ? -26.888 -26.441 12.858 1.00 23.49 291 ARG B C 1
ATOM 2288 O O . ARG B 1 246 ? -25.679 -26.574 12.618 1.00 19.34 291 ARG B O 1
ATOM 2296 N N . ILE B 1 247 ? -27.357 -25.556 13.732 1.00 17.76 292 ILE B N 1
ATOM 2297 C CA . ILE B 1 247 ? -26.450 -24.607 14.387 1.00 25.44 292 ILE B CA 1
ATOM 2298 C C . ILE B 1 247 ? -25.389 -25.335 15.227 1.00 23.01 292 ILE B C 1
ATOM 2299 O O . ILE B 1 247 ? -24.203 -24.989 15.184 1.00 19.40 292 ILE B O 1
ATOM 2304 N N . LEU B 1 248 ? -25.826 -26.343 15.981 1.00 20.58 293 LEU B N 1
ATOM 2305 C CA . LEU B 1 248 ? -24.940 -27.090 16.882 1.00 19.34 293 LEU B CA 1
ATOM 2306 C C . LEU B 1 248 ? -24.034 -28.085 16.149 1.00 22.31 293 LEU B C 1
ATOM 2307 O O . LEU B 1 248 ? -23.006 -28.533 16.686 1.00 26.24 293 LEU B O 1
ATOM 2312 N N . GLY B 1 249 ? -24.404 -28.422 14.914 1.00 25.74 294 GLY B N 1
ATOM 2313 C CA . GLY B 1 249 ? -23.650 -29.383 14.132 1.00 28.03 294 GLY B CA 1
ATOM 2314 C C . GLY B 1 249 ? -23.981 -30.828 14.477 1.00 28.85 294 GLY B C 1
ATOM 2315 O O . GLY B 1 249 ? -23.193 -31.729 14.194 1.00 31.14 294 GLY B O 1
ATOM 2316 N N . HIS B 1 250 ? -25.149 -31.053 15.077 1.00 22.76 295 HIS B N 1
ATOM 2317 C CA . HIS B 1 250 ? -25.571 -32.404 15.447 1.00 23.34 295 HIS B CA 1
ATOM 2318 C C . HIS B 1 250 ? -25.888 -33.225 14.207 1.00 27.62 295 HIS B C 1
ATOM 2319 O O . HIS B 1 250 ? -26.632 -32.763 13.343 1.00 26.14 295 HIS B O 1
ATOM 2326 N N . THR B 1 251 ? -25.344 -34.440 14.114 1.00 28.58 296 THR B N 1
ATOM 2327 C CA . THR B 1 251 ? -25.602 -35.269 12.935 1.00 35.16 296 THR B CA 1
ATOM 2328 C C . THR B 1 251 ? -26.977 -35.936 13.015 1.00 34.65 296 THR B C 1
ATOM 2329 O O . THR B 1 251 ? -27.535 -36.334 11.994 1.00 37.53 296 THR B O 1
ATOM 2333 N N . ARG B 1 252 ? -27.524 -36.046 14.223 1.00 27.71 297 ARG B N 1
ATOM 2334 C CA . ARG B 1 252 ? -28.850 -36.630 14.415 1.00 33.24 297 ARG B CA 1
ATOM 2335 C C . ARG B 1 252 ? -29.720 -35.749 15.307 1.00 28.72 297 ARG B C 1
ATOM 2336 O O . ARG B 1 252 ? -29.235 -35.150 16.270 1.00 30.41 297 ARG B O 1
ATOM 2344 N N . ILE B 1 253 ? -31.006 -35.682 14.986 1.00 22.93 298 ILE B N 1
ATOM 2345 C CA . ILE B 1 253 ? -31.945 -34.870 15.748 1.00 20.61 298 ILE B CA 1
ATOM 2346 C C . ILE B 1 253 ? -32.079 -35.358 17.203 1.00 26.48 298 ILE B C 1
ATOM 2347 O O . ILE B 1 253 ? -32.357 -34.571 18.116 1.00 24.55 298 ILE B O 1
ATOM 2352 N N . GLU B 1 254 ? -31.864 -36.650 17.412 1.00 25.10 299 GLU B N 1
ATOM 2353 C CA . GLU B 1 254 ? -31.884 -37.226 18.751 1.00 27.86 299 GLU B CA 1
ATOM 2354 C C . GLU B 1 254 ? -30.877 -36.520 19.674 1.00 29.44 299 GLU B C 1
ATOM 2355 O O . GLU B 1 254 ? -31.136 -36.348 20.859 1.00 30.82 299 GLU B O 1
ATOM 2361 N N . GLN B 1 255 ? -29.743 -36.092 19.125 1.00 26.31 300 GLN B N 1
ATOM 2362 C CA . GLN B 1 255 ? -28.766 -35.328 19.911 1.00 31.45 300 GLN B CA 1
ATOM 2363 C C . GLN B 1 255 ? -29.336 -34.003 20.408 1.00 28.48 300 GLN B C 1
ATOM 2364 O O . GLN B 1 255 ? -29.081 -33.584 21.541 1.00 27.26 300 GLN B O 1
ATOM 2370 N N . THR B 1 256 ? -30.095 -33.343 19.543 1.00 22.54 301 THR B N 1
ATOM 2371 C CA . THR B 1 256 ? -30.631 -32.023 19.836 1.00 21.87 301 THR B CA 1
ATOM 2372 C C . THR B 1 256 ? -31.847 -32.103 20.752 1.00 22.28 301 THR B C 1
ATOM 2373 O O . THR B 1 256 ? -32.183 -31.147 21.449 1.00 19.78 301 THR B O 1
ATOM 2377 N N . MET B 1 257 ? -32.495 -33.259 20.765 1.00 21.60 302 MET B N 1
ATOM 2378 C CA . MET B 1 257 ? -33.728 -33.419 21.521 1.00 21.69 302 MET B CA 1
ATOM 2379 C C . MET B 1 257 ? -33.529 -33.317 23.043 1.00 21.41 302 MET B C 1
ATOM 2380 O O . MET B 1 257 ? -34.502 -33.259 23.787 1.00 22.66 302 MET B O 1
ATOM 2385 N N . VAL B 1 258 ? -32.284 -33.272 23.507 1.00 25.68 303 VAL B N 1
ATOM 2386 C CA . VAL B 1 258 ? -32.041 -33.079 24.934 1.00 27.55 303 VAL B CA 1
ATOM 2387 C C . VAL B 1 258 ? -32.491 -31.683 25.390 1.00 23.98 303 VAL B C 1
ATOM 2388 O O . VAL B 1 258 ? -32.655 -31.439 26.589 1.00 26.74 303 VAL B O 1
ATOM 2392 N N . TYR B 1 259 ? -32.718 -30.790 24.430 1.00 18.95 304 TYR B N 1
ATOM 2393 C CA . TYR B 1 259 ? -33.181 -29.436 24.711 1.00 21.42 304 TYR B CA 1
ATOM 2394 C C . TYR B 1 259 ? -34.665 -29.241 24.419 1.00 21.78 304 TYR B C 1
ATOM 2395 O O . TYR B 1 259 ? -35.206 -28.150 24.612 1.00 25.03 304 TYR B O 1
ATOM 2404 N N . ALA B 1 260 ? -35.322 -30.291 23.949 1.00 24.75 305 ALA B N 1
ATOM 2405 C CA . ALA B 1 260 ? -36.679 -30.146 23.423 1.00 26.11 305 ALA B CA 1
ATOM 2406 C C . ALA B 1 260 ? -37.703 -29.786 24.491 1.00 24.38 305 ALA B C 1
ATOM 2407 O O . ALA B 1 260 ? -38.665 -29.088 24.208 1.00 23.74 305 ALA B O 1
ATOM 2409 N N . HIS B 1 261 ? -37.508 -30.272 25.713 1.00 21.10 306 HIS B N 1
ATOM 2410 C CA . HIS B 1 261 ? -38.480 -30.025 26.769 1.00 26.76 306 HIS B CA 1
ATOM 2411 C C . HIS B 1 261 ? -38.509 -28.551 27.178 1.00 26.80 306 HIS B C 1
ATOM 2412 O O . HIS B 1 261 ? -39.377 -28.139 27.948 1.00 23.73 306 HIS B O 1
ATOM 2419 N N . PHE B 1 262 ? -37.553 -27.766 26.683 1.00 19.42 307 PHE B N 1
ATOM 2420 C CA . PHE B 1 262 ? -37.546 -26.322 26.922 1.00 24.41 307 PHE B CA 1
ATOM 2421 C C . PHE B 1 262 ? -38.455 -25.573 25.951 1.00 18.77 307 PHE B C 1
ATOM 2422 O O . PHE B 1 262 ? -38.694 -24.384 26.119 1.00 25.96 307 PHE B O 1
ATOM 2430 N N . ALA B 1 263 ? -38.933 -26.254 24.920 1.00 23.13 308 ALA B N 1
ATOM 2431 C CA . ALA B 1 263 ? -39.846 -25.613 23.986 1.00 24.70 308 ALA B CA 1
ATOM 2432 C C . ALA B 1 263 ? -41.268 -25.669 24.531 1.00 26.23 308 ALA B C 1
ATOM 2433 O O . ALA B 1 263 ? -41.764 -26.745 24.854 1.00 27.36 308 ALA B O 1
ATOM 2435 N N . PRO B 1 264 ? -41.922 -24.504 24.639 1.00 24.51 309 PRO B N 1
ATOM 2436 C CA . PRO B 1 264 ? -43.333 -24.449 25.025 1.00 26.64 309 PRO B CA 1
ATOM 2437 C C . PRO B 1 264 ? -44.182 -25.171 23.984 1.00 25.47 309 PRO B C 1
ATOM 2438 O O . PRO B 1 264 ? -43.873 -25.097 22.795 1.00 20.68 309 PRO B O 1
ATOM 2442 N N . GLU B 1 265 ? -45.209 -25.879 24.432 1.00 24.81 310 GLU B N 1
ATOM 2443 C CA . GLU B 1 265 ? -46.130 -26.557 23.533 1.00 20.24 310 GLU B CA 1
ATOM 2444 C C . GLU B 1 265 ? -47.520 -25.946 23.671 1.00 25.75 310 GLU B C 1
ATOM 2445 O O . GLU B 1 265 ? -48.161 -26.072 24.710 1.00 28.48 310 GLU B O 1
ATOM 2451 N N . TYR B 1 266 ? -47.976 -25.275 22.621 1.00 16.50 311 TYR B N 1
ATOM 2452 C CA . TYR B 1 266 ? -49.296 -24.664 22.616 1.00 14.12 311 TYR B CA 1
ATOM 2453 C C . TYR B 1 266 ? -50.162 -25.438 21.628 1.00 17.52 311 TYR B C 1
ATOM 2454 O O . TYR B 1 266 ? -50.083 -25.242 20.414 1.00 16.78 311 TYR B O 1
ATOM 2463 N N . LEU B 1 267 ? -50.946 -26.371 22.161 1.00 13.30 312 LEU B N 1
ATOM 2464 C CA . LEU B 1 267 ? -51.728 -27.278 21.326 1.00 15.57 312 LEU B CA 1
ATOM 2465 C C . LEU B 1 267 ? -52.788 -26.545 20.511 1.00 13.89 312 LEU B C 1
ATOM 2466 O O . LEU B 1 267 ? -53.248 -27.055 19.499 1.00 14.09 312 LEU B O 1
ATOM 2471 N N . GLN B 1 268 ? -53.196 -25.355 20.947 1.00 12.11 313 GLN B N 1
ATOM 2472 C CA . GLN B 1 268 ? -54.187 -24.605 20.166 1.00 12.23 313 GLN B CA 1
ATOM 2473 C C . GLN B 1 268 ? -53.588 -24.067 18.852 1.00 16.51 313 GLN B C 1
ATOM 2474 O O . GLN B 1 268 ? -54.306 -23.478 18.035 1.00 11.84 313 GLN B O 1
ATOM 2480 N N . ASP B 1 269 ? -52.290 -24.303 18.644 1.00 12.58 314 ASP B N 1
ATOM 2481 C CA . ASP B 1 269 ? -51.679 -24.106 17.319 1.00 17.94 314 ASP B CA 1
ATOM 2482 C C . ASP B 1 269 ? -52.410 -24.945 16.269 1.00 10.09 314 ASP B C 1
ATOM 2483 O O . ASP B 1 269 ? -52.460 -24.579 15.088 1.00 11.95 314 ASP B O 1
ATOM 2488 N N . ALA B 1 270 ? -52.968 -26.077 16.691 1.00 10.38 315 ALA B N 1
ATOM 2489 C CA . ALA B 1 270 ? -53.720 -26.910 15.760 1.00 10.96 315 ALA B CA 1
ATOM 2490 C C . ALA B 1 270 ? -54.872 -26.129 15.135 1.00 12.14 315 ALA B C 1
ATOM 2491 O O . ALA B 1 270 ? -55.251 -26.381 13.986 1.00 12.70 315 ALA B O 1
ATOM 2493 N N . ILE B 1 271 ? -55.435 -25.192 15.894 1.00 13.43 316 ILE B N 1
ATOM 2494 C CA . ILE B 1 271 ? -56.523 -24.348 15.389 1.00 12.85 316 ILE B CA 1
ATOM 2495 C C . ILE B 1 271 ? -56.000 -23.249 14.464 1.00 17.10 316 ILE B C 1
ATOM 2496 O O . ILE B 1 271 ? -56.456 -23.124 13.322 1.00 13.97 316 ILE B O 1
ATOM 2501 N N . SER B 1 272 ? -55.041 -22.462 14.938 1.00 12.19 317 SER B N 1
ATOM 2502 C CA . SER B 1 272 ? -54.643 -21.269 14.221 1.00 13.96 317 SER B CA 1
ATOM 2503 C C . SER B 1 272 ? -53.766 -21.545 13.000 1.00 16.13 317 SER B C 1
ATOM 2504 O O . SER B 1 272 ? -53.742 -20.743 12.057 1.00 14.11 317 SER B O 1
ATOM 2507 N N . LEU B 1 273 ? -53.049 -22.664 13.013 1.00 12.81 318 LEU B N 1
ATOM 2508 C CA . LEU B 1 273 ? -52.073 -22.896 11.946 1.00 13.28 318 LEU B CA 1
ATOM 2509 C C . LEU B 1 273 ? -52.525 -23.959 10.952 1.00 12.16 318 LEU B C 1
ATOM 2510 O O . LEU B 1 273 ? -51.786 -24.248 10.013 1.00 15.46 318 LEU B O 1
ATOM 2515 N N . ASN B 1 274 ? -53.730 -24.509 11.128 1.00 18.24 319 ASN B N 1
ATOM 2516 C CA . ASN B 1 274 ? -54.190 -25.547 10.201 1.00 14.81 319 ASN B CA 1
ATOM 2517 C C . ASN B 1 274 ? -54.589 -24.901 8.864 1.00 17.12 319 ASN B C 1
ATOM 2518 O O . ASN B 1 274 ? -54.712 -23.671 8.767 1.00 13.20 319 ASN B O 1
ATOM 2523 N N . PRO B 1 275 ? -54.710 -25.711 7.800 1.00 12.36 320 PRO B N 1
ATOM 2524 C CA . PRO B 1 275 ? -54.878 -25.047 6.505 1.00 15.63 320 PRO B CA 1
ATOM 2525 C C . PRO B 1 275 ? -56.245 -24.405 6.303 1.00 15.56 320 PRO B C 1
ATOM 2526 O O . PRO B 1 275 ? -56.439 -23.776 5.259 1.00 18.67 320 PRO B O 1
ATOM 2530 N N . LEU B 1 276 ? -57.157 -24.560 7.263 1.00 14.16 321 LEU B N 1
ATOM 2531 C CA . LEU B 1 276 ? -58.454 -23.882 7.206 1.00 20.87 321 LEU B CA 1
ATOM 2532 C C . LEU B 1 276 ? -58.484 -22.676 8.146 1.00 20.73 321 LEU B C 1
ATOM 2533 O O . LEU B 1 276 ? -59.516 -22.035 8.338 1.00 16.21 321 LEU B O 1
ATOM 2538 N N . ARG B 1 277 ? -57.337 -22.410 8.748 1.00 14.77 322 ARG B N 1
ATOM 2539 C CA . ARG B 1 277 ? -57.196 -21.385 9.762 1.00 16.68 322 ARG B CA 1
ATOM 2540 C C . ARG B 1 277 ? -58.254 -21.487 10.873 1.00 17.60 322 ARG B C 1
ATOM 2541 O O . ARG B 1 277 ? -58.714 -20.470 11.399 1.00 16.69 322 ARG B O 1
ATOM 2549 N N . GLY B 1 278 ? -58.641 -22.716 11.209 1.00 17.69 323 GLY B N 1
ATOM 2550 C CA . GLY B 1 278 ? -59.567 -22.950 12.309 1.00 18.02 323 GLY B CA 1
ATOM 2551 C C . GLY B 1 278 ? -61.039 -22.879 11.936 1.00 19.40 323 GLY B C 1
ATOM 2552 O O . GLY B 1 278 ? -61.909 -23.072 12.777 1.00 19.46 323 GLY B O 1
ATOM 2553 N N . GLY B 1 279 ? -61.336 -22.599 10.671 1.00 15.66 324 GLY B N 1
ATOM 2554 C CA . GLY B 1 279 ? -62.714 -22.547 10.219 1.00 17.88 324 GLY B CA 1
ATOM 2555 C C . GLY B 1 279 ? -63.101 -23.862 9.571 1.00 19.95 324 GLY B C 1
ATOM 2556 O O . GLY B 1 279 ? -62.388 -24.848 9.719 1.00 15.87 324 GLY B O 1
ATOM 2557 N N . THR B 1 280 ? -64.219 -23.884 8.845 1.00 16.52 325 THR B N 1
ATOM 2558 C CA . THR B 1 280 ? -64.714 -25.122 8.255 1.00 19.28 325 THR B CA 1
ATOM 2559 C C . THR B 1 280 ? -64.702 -25.056 6.733 1.00 23.30 325 THR B C 1
ATOM 2560 O O . THR B 1 280 ? -65.198 -25.956 6.058 1.00 27.68 325 THR B O 1
ATOM 2564 N N . GLU B 1 281 ? -64.161 -23.969 6.202 1.00 21.18 326 GLU B N 1
ATOM 2565 C CA . GLU B 1 281 ? -64.351 -23.641 4.798 1.00 28.02 326 GLU B CA 1
ATOM 2566 C C . GLU B 1 281 ? -63.055 -23.302 4.093 1.00 28.24 326 GLU B C 1
ATOM 2567 O O . GLU B 1 281 ? -62.160 -22.699 4.666 1.00 27.76 326 GLU B O 1
ATOM 2573 N N . ALA B 1 282 ? -62.973 -23.687 2.829 1.00 30.98 327 ALA B N 1
ATOM 2574 C CA . ALA B 1 282 ? -61.842 -23.326 2.000 1.00 36.19 327 ALA B CA 1
ATOM 2575 C C . ALA B 1 282 ? -62.366 -22.937 0.623 1.00 40.66 327 ALA B C 1
ATOM 2576 O O . ALA B 1 282 ? -62.931 -23.765 -0.093 1.00 42.85 327 ALA B O 1
ATOM 2578 N N . GLU B 1 283 ? -62.210 -21.672 0.260 1.00 40.40 328 GLU B N 1
ATOM 2579 C CA . GLU B 1 283 ? -62.664 -21.221 -1.052 1.00 47.49 328 GLU B CA 1
ATOM 2580 C C . GLU B 1 283 ? -61.505 -21.202 -2.044 1.00 41.86 328 GLU B C 1
ATOM 2581 O O . GLU B 1 283 ? -60.358 -20.945 -1.675 1.00 42.57 328 GLU B O 1
ATOM 2587 N N . SER B 1 284 ? -61.810 -21.484 -3.305 1.00 40.67 329 SER B N 1
ATOM 2588 C CA . SER B 1 284 ? -60.795 -21.496 -4.347 1.00 47.98 329 SER B CA 1
ATOM 2589 C C . SER B 1 284 ? -60.420 -20.084 -4.802 1.00 50.40 329 SER B C 1
ATOM 2590 O O . SER B 1 284 ? -61.104 -19.116 -4.475 1.00 49.04 329 SER B O 1
ATOM 2593 N N . VAL B 1 285 ? -59.322 -20.001 -5.551 1.00 58.40 330 VAL B N 1
ATOM 2594 C CA . VAL B 1 285 ? -58.841 -18.774 -6.200 1.00 60.99 330 VAL B CA 1
ATOM 2595 C C . VAL B 1 285 ? -59.941 -17.895 -6.789 1.00 59.43 330 VAL B C 1
ATOM 2596 O O . VAL B 1 285 ? -59.685 -17.056 -7.657 1.00 55.63 330 VAL B O 1
#

Radius of gyration: 24.77 Å; Cα contacts (8 Å, |Δi|>4): 562; chains: 2; bounding box: 71×44×51 Å

Sequence (332 aa):
TGYLTQEEIALLLAALDGDNKKIAILCLSTGARWGEAARLKAENIIHNRVTFVKTKTNKPRTVPISEAVAKMIADNKRGFLFPDADYPRFRRTMKAIKPDLPMGQATHALRHSFATHFMINGGSIITLQRILGHTRIEQTMVYAHFAPEYLQDAISLNPLRGGTEGYLTQEEIALLLAALDGDNKKIAILCLSTGARWGEAARLKAENIIHNRVTFVKTTNKPRTVPISEAVAKMIADNKRGFLFPDADYPRFRRTMKAIKPDLPMGQATHALRHSFATHFMINGGSIITLQRILGHTRIEQTMVYAHFAPEYLQDAISLNPLRGGTEAESV

Organism: Escherichia phage P2 (NCBI:txid2905681)

Secondary structure (DSSP, 8-state):
-----HHHHHHHHHH--HHHHHHHHHHHHH---HHHHHT-BGGGEETTEEEE---SSS--EEEE--HHHHHHH---SSSBS-TT--HHHHHHHHHHH-TTPPTTGGGTHHHHHHHHHHHHTT--HHHHHHHHT-SSHHHHGGGGGGSPP-TTHHHHHSTTTTS--/----HHHHHHHHHH--HHHHHHHHHHHHH---HHHHHT-BGGGEETTEEEE-------EEEE--HHHHHHHHTT--SBS-TT--HHHHHHHHHHH-TTPPTTGGGTHHHHHHHHHHHHTT--HHHHHHHHT-SSHHHHGGGGGGS---TTHHHHSSTTTTSS-----

Foldseek 3Di:
DAADDPVLLVQLLVPDDALLSLLLVVCLFQLAFSVQSQQDWLVQADPQKGWRPDDPAFHIAIGGHDPVSCVVQNPDNGGTSRPPDDVVVSQVSSCVSPVVDPPPCSRRRSSVHNLLVCQLVAHDLVVNCRSNRHPDSVVSCVNVVNHDDDPCCCQCPPPCRNDPD/DAADPVLLVQLLVPDDALLSLLLVVCLFQLDFSVQSQQFFLVQQDPQKGWRPCDVAHIAIGGDDPVSCCVQHPPGGHGRGPPDDVVVSVVSSCVSPVPDDPPCSRRRSSVHNLLVCQLVPHDLVVNCRRNRPPDSVVSCVNVVSHDDDPCCCQCVPPVRNDDDDDDD